Protein AF-A0A817SL83-F1 (afdb_monomer_lite)

Organism: NCBI:txid392032

pLDDT: mean 75.81, std 20.05, range [22.12, 96.94]

Secondary structure (DSSP, 8-state):
-EEEEEEEETTEEEEEEEEE-PPPTT--EEEEEE-S-EEEEEEE-TTS-EEEEEEEEEEESSEEEEEE--GGGBPEEHHHHS-HHHHTS-HHHHHTTHHHHHHH-TT--EEE-SSEEEEE-TTS-EEEEE--TT-----GGG---STTEEEE-SSSS--S----------------PPPPEEEE-

Structure (mmCIF, N/CA/C/O backbone):
data_AF-A0A817SL83-F1
#
_entry.id   AF-A0A817SL83-F1
#
loop_
_atom_site.group_PDB
_atom_site.id
_atom_site.type_symbol
_atom_site.label_atom_id
_atom_site.label_alt_id
_atom_site.label_comp_id
_atom_site.label_asym_id
_atom_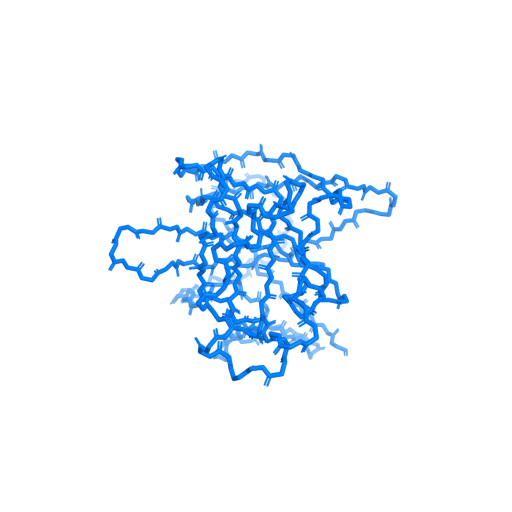site.label_entity_id
_atom_site.label_seq_id
_atom_site.pdbx_PDB_ins_code
_atom_site.Cartn_x
_atom_site.Cartn_y
_atom_site.Cartn_z
_atom_site.occupancy
_atom_site.B_iso_or_equiv
_atom_site.auth_seq_id
_atom_site.auth_comp_id
_atom_site.auth_asym_id
_atom_site.auth_atom_id
_atom_site.pdbx_PDB_model_num
ATOM 1 N N . MET A 1 1 ? -12.615 -8.069 6.847 1.00 84.75 1 MET A N 1
ATOM 2 C CA . MET A 1 1 ? -11.585 -7.423 6.005 1.00 84.75 1 MET A CA 1
ATOM 3 C C . MET A 1 1 ? -10.477 -6.929 6.914 1.00 84.75 1 MET A C 1
ATOM 5 O O . MET A 1 1 ? -10.749 -6.731 8.096 1.00 84.75 1 MET A O 1
ATOM 9 N N . PHE A 1 2 ? -9.287 -6.687 6.385 1.00 87.75 2 PHE A N 1
ATOM 10 C CA . PHE A 1 2 ? -8.188 -6.119 7.159 1.00 87.75 2 PHE A CA 1
ATOM 11 C C . PHE A 1 2 ? -7.950 -4.663 6.767 1.00 87.75 2 PHE A C 1
ATOM 13 O O . PHE A 1 2 ? -8.133 -4.281 5.614 1.00 87.75 2 PHE A O 1
ATOM 20 N N . ILE A 1 3 ? -7.568 -3.849 7.742 1.00 88.56 3 ILE A N 1
ATOM 21 C CA . ILE A 1 3 ? -7.196 -2.449 7.573 1.00 88.56 3 ILE A CA 1
ATOM 22 C C . ILE A 1 3 ? -5.778 -2.303 8.103 1.00 88.56 3 ILE A C 1
ATOM 24 O O . ILE A 1 3 ? -5.535 -2.516 9.290 1.00 88.56 3 ILE A O 1
ATOM 28 N N . HIS A 1 4 ? -4.847 -1.957 7.226 1.00 90.44 4 HIS A N 1
ATOM 29 C CA . HIS A 1 4 ? -3.438 -1.793 7.548 1.00 90.44 4 HIS A CA 1
ATOM 30 C C . HIS A 1 4 ? -3.108 -0.307 7.665 1.00 90.44 4 HIS A C 1
ATOM 32 O O . HIS A 1 4 ? -3.204 0.431 6.687 1.00 90.44 4 HIS A O 1
ATOM 38 N N . PHE A 1 5 ? -2.684 0.111 8.848 1.00 89.00 5 PHE A N 1
ATOM 39 C CA . PHE A 1 5 ? -2.113 1.420 9.124 1.00 89.00 5 PHE A CA 1
ATOM 40 C C . PHE A 1 5 ? -0.601 1.330 8.962 1.00 89.00 5 PHE A C 1
ATOM 42 O O . PHE A 1 5 ? 0.031 0.466 9.574 1.00 89.00 5 PHE A O 1
ATOM 49 N N . ILE A 1 6 ? -0.029 2.194 8.126 1.00 89.50 6 ILE A N 1
ATOM 50 C CA . ILE A 1 6 ? 1.413 2.262 7.892 1.00 89.50 6 ILE A CA 1
ATOM 51 C C . ILE A 1 6 ? 1.940 3.590 8.421 1.00 89.50 6 ILE A C 1
ATOM 53 O O . ILE A 1 6 ? 1.461 4.666 8.043 1.00 89.50 6 ILE A O 1
ATOM 57 N N . THR A 1 7 ? 2.965 3.495 9.258 1.00 87.12 7 THR A N 1
ATOM 58 C CA . THR A 1 7 ? 3.679 4.640 9.816 1.00 87.12 7 THR A CA 1
ATOM 59 C C . THR A 1 7 ? 5.084 4.649 9.242 1.00 87.12 7 THR A C 1
ATOM 61 O O . THR A 1 7 ? 5.838 3.684 9.395 1.00 87.12 7 THR A O 1
ATOM 64 N N . VAL A 1 8 ? 5.408 5.720 8.522 1.00 82.50 8 VAL A N 1
ATOM 65 C CA . VAL A 1 8 ? 6.720 5.930 7.917 1.00 82.50 8 VAL A CA 1
ATOM 66 C C . VAL A 1 8 ? 7.567 6.732 8.901 1.00 82.50 8 VAL A C 1
ATOM 68 O O . VAL A 1 8 ? 7.082 7.692 9.490 1.00 82.50 8 VAL A O 1
ATOM 71 N N . PHE A 1 9 ? 8.817 6.319 9.091 1.00 74.25 9 PHE A N 1
ATOM 72 C CA . PHE A 1 9 ? 9.789 6.992 9.951 1.00 74.25 9 PHE A CA 1
ATOM 73 C C . PHE A 1 9 ? 11.015 7.364 9.117 1.00 74.25 9 PHE A C 1
ATOM 75 O O . PHE A 1 9 ? 11.352 6.658 8.163 1.00 74.25 9 PHE A O 1
ATOM 82 N N . GLU A 1 10 ? 11.711 8.439 9.479 1.00 70.94 10 GLU A N 1
ATOM 83 C CA . GLU A 1 10 ? 12.987 8.775 8.847 1.00 70.94 10 GLU A CA 1
ATOM 84 C C . GLU A 1 10 ? 14.037 7.700 9.163 1.00 70.94 10 GLU A C 1
ATOM 86 O O . GLU A 1 10 ? 14.280 7.375 10.322 1.00 70.94 10 GLU A O 1
ATOM 91 N N . ASN A 1 11 ? 14.677 7.147 8.127 1.00 62.28 11 ASN A N 1
ATOM 92 C CA . ASN A 1 11 ? 15.801 6.200 8.223 1.00 62.28 11 ASN A CA 1
ATOM 93 C C . ASN A 1 11 ? 15.533 4.874 8.969 1.00 62.28 11 ASN A C 1
ATOM 95 O O . ASN A 1 11 ? 16.475 4.134 9.253 1.00 62.28 11 ASN A O 1
ATOM 99 N N . VAL A 1 12 ? 14.272 4.529 9.243 1.00 72.75 12 VAL A N 1
ATOM 100 C CA . VAL A 1 12 ? 13.873 3.260 9.875 1.00 72.75 12 VAL A CA 1
ATOM 101 C C . VAL A 1 12 ? 12.843 2.547 8.998 1.00 72.75 12 VAL A C 1
ATOM 103 O O . VAL A 1 12 ? 12.124 3.166 8.213 1.00 72.75 12 VAL A O 1
ATOM 106 N N . GLN A 1 13 ? 12.770 1.218 9.103 1.00 77.06 13 GLN A N 1
ATOM 107 C CA . GLN A 1 13 ? 11.713 0.449 8.454 1.00 77.06 13 GLN A CA 1
ATOM 108 C C . GLN A 1 13 ? 10.335 0.921 8.948 1.00 77.06 13 GLN A C 1
ATOM 110 O O . GLN A 1 13 ? 10.127 1.123 10.143 1.00 77.06 13 GLN A O 1
ATOM 115 N N . HIS A 1 14 ? 9.391 1.088 8.020 1.00 82.88 14 HIS A N 1
ATOM 116 C CA . HIS A 1 14 ? 8.015 1.449 8.355 1.00 82.88 14 HIS A CA 1
ATOM 117 C C . HIS A 1 14 ? 7.398 0.437 9.331 1.00 82.88 14 HIS A C 1
ATOM 119 O O . HIS A 1 14 ? 7.678 -0.764 9.270 1.00 82.88 14 HIS A O 1
ATOM 125 N N . GLN A 1 15 ? 6.511 0.920 10.196 1.00 83.81 15 GLN A N 1
ATOM 126 C CA . GLN A 1 15 ? 5.694 0.059 11.047 1.00 83.81 15 GLN A CA 1
ATOM 127 C C . GLN A 1 15 ? 4.334 -0.167 10.399 1.00 83.81 15 GLN A C 1
ATOM 129 O O . GLN A 1 15 ? 3.788 0.717 9.735 1.00 83.81 15 GLN A O 1
ATOM 134 N N . ARG A 1 16 ? 3.790 -1.368 10.597 1.00 85.56 16 ARG A N 1
ATOM 135 C CA . ARG A 1 16 ? 2.463 -1.755 10.123 1.00 85.56 16 ARG A CA 1
ATOM 136 C C . ARG A 1 16 ? 1.641 -2.275 11.288 1.00 85.56 16 ARG A C 1
ATOM 138 O O . ARG A 1 16 ? 2.039 -3.245 11.926 1.00 85.56 16 ARG A O 1
ATOM 145 N N . ILE A 1 17 ? 0.466 -1.690 11.479 1.00 84.62 17 ILE A N 1
ATOM 146 C CA . ILE A 1 17 ? -0.557 -2.167 12.411 1.00 84.62 17 ILE A CA 1
ATOM 147 C C . ILE A 1 17 ? -1.773 -2.593 11.594 1.00 84.62 17 ILE A C 1
ATOM 149 O O . ILE A 1 17 ? -2.240 -1.849 10.740 1.00 84.62 17 ILE A O 1
ATOM 153 N N . THR A 1 18 ? -2.294 -3.790 11.833 1.00 83.38 18 THR A N 1
ATOM 154 C CA . THR A 1 18 ? -3.414 -4.360 11.076 1.00 83.38 18 THR A CA 1
ATOM 155 C C . THR A 1 18 ? -4.621 -4.578 11.968 1.00 83.38 18 THR A C 1
ATOM 157 O O . THR A 1 18 ? -4.592 -5.389 12.877 1.00 83.38 18 THR A O 1
ATOM 160 N N . THR A 1 19 ? -5.733 -3.922 11.692 1.00 79.38 19 THR A N 1
ATOM 161 C CA . THR A 1 19 ? -6.979 -4.170 12.425 1.00 79.38 19 THR A CA 1
ATOM 162 C C . THR A 1 19 ? -7.950 -4.946 11.560 1.00 79.38 19 THR A C 1
ATOM 164 O O . THR A 1 19 ? -7.970 -4.807 10.336 1.00 79.38 19 THR A O 1
ATOM 167 N N . LEU A 1 20 ? -8.769 -5.777 12.191 1.00 79.06 20 LEU A N 1
ATOM 168 C CA . LEU A 1 20 ? -9.888 -6.388 11.502 1.00 79.06 20 LEU A CA 1
ATOM 169 C C . LEU A 1 20 ? -11.091 -5.450 11.567 1.00 79.06 20 LEU A C 1
ATOM 171 O O . LEU A 1 20 ? -11.476 -4.981 12.637 1.00 79.06 20 LEU A O 1
ATOM 175 N N . LYS A 1 21 ? -11.735 -5.241 10.421 1.00 80.44 21 LYS A N 1
ATOM 176 C CA . LYS A 1 21 ? -12.993 -4.506 10.336 1.00 80.44 21 LYS A CA 1
ATOM 177 C C . LYS A 1 21 ? -14.061 -5.352 9.651 1.00 80.44 21 LYS A C 1
ATOM 179 O O . LYS A 1 21 ? -13.805 -6.054 8.663 1.00 80.44 21 LYS A O 1
ATOM 184 N N . LYS A 1 22 ? -15.275 -5.289 10.194 1.00 77.44 22 LYS A N 1
ATOM 185 C CA . LYS A 1 22 ? -16.495 -5.744 9.524 1.00 77.44 22 LYS A CA 1
ATOM 186 C C . LYS A 1 22 ? -17.143 -4.527 8.868 1.00 77.44 22 LYS A C 1
ATOM 188 O O . LYS A 1 22 ? -17.268 -3.491 9.515 1.00 77.44 22 LYS A O 1
ATOM 193 N N . MET A 1 23 ? -17.510 -4.659 7.600 1.00 74.06 23 MET A N 1
ATOM 194 C CA . MET A 1 23 ? -18.415 -3.724 6.932 1.00 74.06 23 MET A CA 1
ATOM 195 C C . MET A 1 23 ? -19.832 -4.216 7.158 1.00 74.06 23 MET A C 1
ATOM 197 O O . MET A 1 23 ? -20.061 -5.431 7.204 1.00 74.06 23 MET A O 1
ATOM 201 N N . LYS A 1 24 ? -20.770 -3.285 7.296 1.00 74.62 24 LYS A N 1
ATOM 202 C CA . LYS A 1 24 ? -22.179 -3.642 7.202 1.00 74.62 24 LYS A CA 1
ATOM 203 C C . LYS A 1 24 ? -22.497 -4.020 5.757 1.00 74.62 24 LYS A C 1
ATOM 205 O O . LYS A 1 24 ? -21.797 -3.637 4.822 1.00 74.62 24 LYS A O 1
ATOM 210 N N . TYR A 1 25 ? -23.540 -4.820 5.606 1.00 64.38 25 TYR A N 1
ATOM 211 C CA . TYR A 1 25 ? -24.075 -5.166 4.298 1.00 64.38 25 TYR A CA 1
ATOM 212 C C . TYR A 1 25 ? -24.556 -3.879 3.594 1.00 64.38 25 TYR A C 1
ATOM 214 O O . TYR A 1 25 ? -25.148 -3.028 4.253 1.00 64.38 25 TYR A O 1
ATOM 222 N N . ASP A 1 26 ? -24.252 -3.727 2.302 1.00 67.12 26 ASP A N 1
ATOM 223 C CA . ASP A 1 26 ? -24.556 -2.558 1.450 1.00 67.12 26 ASP A CA 1
ATOM 224 C C . ASP A 1 26 ? -23.865 -1.211 1.784 1.00 67.12 26 ASP A C 1
ATOM 226 O O . ASP A 1 26 ? -24.179 -0.195 1.165 1.00 67.12 26 ASP A O 1
ATOM 230 N N . GLU A 1 27 ? -22.869 -1.174 2.680 1.00 76.31 27 GLU A N 1
ATOM 231 C CA . GLU A 1 27 ? -22.044 0.027 2.913 1.00 76.31 27 GLU A CA 1
ATOM 232 C C . GLU A 1 27 ? -20.677 -0.078 2.201 1.00 76.31 27 GLU A C 1
ATOM 234 O O . GLU A 1 27 ? -19.901 -1.003 2.445 1.00 76.31 27 GLU A O 1
ATOM 239 N N . SER A 1 28 ? -20.347 0.895 1.339 1.00 75.75 28 SER A N 1
ATOM 240 C CA . SER A 1 28 ? -19.005 1.056 0.740 1.00 75.75 28 SER A CA 1
ATOM 241 C C . SER A 1 28 ? -18.047 1.862 1.626 1.00 75.75 28 SER A C 1
ATOM 243 O O . SER A 1 28 ? -16.823 1.801 1.452 1.00 75.75 28 SER A O 1
ATOM 245 N N . THR A 1 29 ? -18.608 2.592 2.590 1.00 84.25 29 THR A N 1
ATOM 246 C CA . THR A 1 29 ? -17.903 3.487 3.507 1.00 84.25 29 THR A CA 1
ATOM 247 C C . THR A 1 29 ? -17.517 2.765 4.793 1.00 84.25 29 THR A C 1
ATOM 249 O O . THR A 1 29 ? -18.261 1.936 5.313 1.00 84.25 29 THR A O 1
ATOM 252 N N . ILE A 1 30 ? -16.349 3.096 5.335 1.00 84.75 30 ILE A N 1
ATOM 253 C CA . ILE A 1 30 ? -15.860 2.617 6.621 1.00 84.75 30 ILE A CA 1
ATOM 254 C C . ILE A 1 30 ? -15.500 3.790 7.505 1.00 84.75 30 ILE A C 1
ATOM 256 O O . ILE A 1 30 ? -14.772 4.700 7.113 1.00 84.75 30 ILE A O 1
ATOM 260 N N . GLU A 1 31 ? -15.950 3.669 8.741 1.00 85.12 31 GLU A N 1
ATOM 261 C CA . GLU A 1 31 ? -15.580 4.526 9.848 1.00 85.12 31 GLU A CA 1
ATOM 262 C C . GLU A 1 31 ? -14.484 3.850 10.678 1.00 85.12 31 GLU A C 1
ATOM 264 O O . GLU A 1 31 ? -14.655 2.737 11.206 1.00 85.12 31 GLU A O 1
ATOM 269 N N . LEU A 1 32 ? -13.339 4.518 10.773 1.00 83.56 32 LEU A N 1
ATOM 270 C CA . LEU A 1 32 ? -12.161 4.063 11.497 1.00 83.56 32 LEU A CA 1
ATOM 271 C C . LEU A 1 32 ? -11.854 5.051 12.616 1.00 83.56 32 LEU A C 1
ATOM 273 O O . LEU A 1 32 ? -11.654 6.234 12.365 1.00 83.56 32 LEU A O 1
ATOM 277 N N . PHE A 1 33 ? -11.773 4.548 13.843 1.00 80.56 33 PHE A N 1
ATOM 278 C CA . PHE A 1 33 ? -11.219 5.297 14.962 1.00 80.56 33 PHE A CA 1
ATOM 279 C C . PHE A 1 33 ? -9.786 4.826 15.188 1.00 80.56 33 PHE A C 1
ATOM 281 O O . PHE A 1 33 ? -9.557 3.631 15.394 1.00 80.56 33 PHE A O 1
ATOM 288 N N . VAL A 1 34 ? -8.831 5.749 15.104 1.00 80.25 34 VAL A N 1
ATOM 289 C CA . VAL A 1 34 ? -7.402 5.442 15.208 1.00 80.25 34 VAL A CA 1
ATOM 290 C C . VAL A 1 34 ? -6.803 6.255 16.342 1.00 80.25 34 VAL A C 1
ATOM 292 O O . VAL A 1 34 ? -7.008 7.461 16.406 1.00 80.25 34 VAL A O 1
ATOM 295 N N . THR A 1 35 ? -6.065 5.590 17.230 1.00 77.19 35 THR A N 1
ATOM 296 C CA . THR A 1 35 ? -5.450 6.193 18.428 1.00 77.19 35 THR A CA 1
ATOM 297 C C . THR A 1 35 ? -3.924 6.294 18.346 1.00 77.19 35 THR A C 1
ATOM 299 O O . THR A 1 35 ? -3.267 6.567 19.346 1.00 77.19 35 THR A O 1
ATOM 302 N N . HIS A 1 36 ? -3.339 5.971 17.193 1.00 77.50 36 HIS A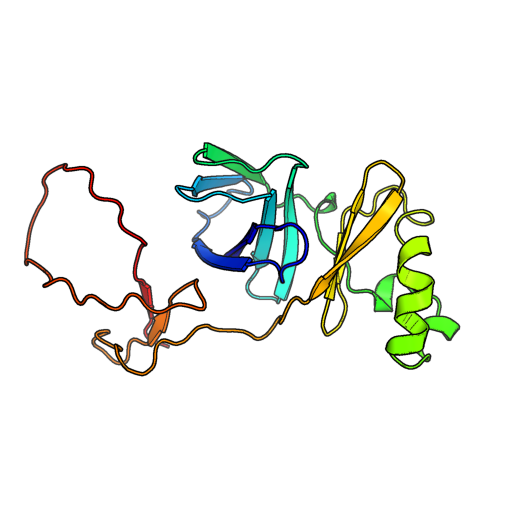 N 1
ATOM 303 C CA . HIS A 1 36 ? -1.892 5.943 16.985 1.00 77.50 36 HIS A CA 1
ATOM 304 C C . HIS A 1 36 ? -1.546 6.669 15.693 1.00 77.50 36 HIS A C 1
ATOM 306 O O . HIS A 1 36 ? -2.336 6.649 14.751 1.00 77.50 36 HIS A O 1
ATOM 312 N N . SER A 1 37 ? -0.329 7.212 15.630 1.00 85.31 37 SER A N 1
ATOM 313 C CA . SER A 1 37 ? 0.124 7.951 14.460 1.00 85.31 37 SER A CA 1
ATOM 314 C C . SER A 1 37 ? 0.298 7.072 13.219 1.00 85.31 37 SER A C 1
ATOM 316 O O . SER A 1 37 ? 0.977 6.044 13.281 1.00 85.31 37 SER A O 1
ATOM 318 N N . PHE A 1 38 ? -0.273 7.480 12.083 1.00 89.38 38 PHE A N 1
ATOM 319 C CA . PHE A 1 38 ? -0.131 6.802 10.787 1.00 89.38 38 PHE A CA 1
ATOM 320 C C . PHE A 1 38 ? -0.066 7.803 9.624 1.00 89.38 38 PHE A C 1
ATOM 322 O O . PHE A 1 38 ? -0.481 8.951 9.748 1.00 89.38 38 PHE A O 1
ATOM 329 N N . HIS A 1 39 ? 0.443 7.352 8.476 1.00 90.19 39 HIS A N 1
ATOM 330 C CA . HIS A 1 39 ? 0.530 8.153 7.244 1.00 90.19 39 HIS A CA 1
ATOM 331 C C . HIS A 1 39 ? -0.367 7.593 6.136 1.00 90.19 39 HIS A C 1
ATOM 333 O O . HIS A 1 39 ? -0.949 8.327 5.336 1.00 90.19 39 HIS A O 1
ATOM 339 N N . ILE A 1 40 ? -0.470 6.264 6.077 1.00 91.81 40 ILE A N 1
ATOM 340 C CA . ILE A 1 40 ? -1.142 5.541 5.000 1.00 91.81 40 ILE A CA 1
ATOM 341 C C . ILE A 1 40 ? -2.100 4.517 5.608 1.00 91.81 40 ILE A C 1
ATOM 343 O O . ILE A 1 40 ? -1.770 3.857 6.595 1.00 91.81 40 ILE A O 1
ATOM 347 N N . VAL A 1 41 ? -3.261 4.349 4.975 1.00 92.62 41 VAL A N 1
ATOM 348 C CA . VAL A 1 41 ? -4.232 3.297 5.294 1.00 92.62 41 VAL A CA 1
ATOM 349 C C . VAL A 1 41 ? -4.513 2.466 4.049 1.00 92.62 41 VAL A C 1
ATOM 351 O O . VAL A 1 41 ? -4.910 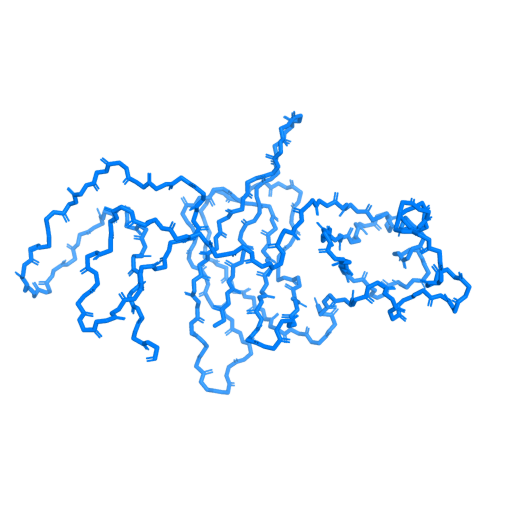3.001 3.012 1.00 92.62 41 VAL A O 1
ATOM 354 N N . ILE A 1 42 ? -4.339 1.149 4.163 1.00 94.12 42 ILE A N 1
ATOM 355 C CA . ILE A 1 42 ? -4.629 0.176 3.105 1.00 94.12 42 ILE A CA 1
ATOM 356 C C . ILE A 1 42 ? -5.741 -0.758 3.568 1.00 94.12 42 ILE A C 1
ATOM 358 O O . ILE A 1 42 ? -5.625 -1.400 4.609 1.00 94.12 42 ILE A O 1
ATOM 362 N N . GLY A 1 43 ? -6.796 -0.875 2.771 1.00 92.56 43 GLY A N 1
ATOM 363 C CA . GLY A 1 43 ? -7.829 -1.887 2.949 1.00 92.56 43 GLY A CA 1
ATOM 364 C C . GLY A 1 43 ? -7.483 -3.170 2.201 1.00 92.56 43 GLY A C 1
ATOM 365 O O . GLY A 1 43 ? -7.185 -3.125 1.010 1.00 92.56 43 GLY A O 1
ATOM 366 N N . GLU A 1 44 ? -7.557 -4.314 2.875 1.00 91.94 44 GLU A N 1
ATOM 367 C CA . GLU A 1 44 ? -7.434 -5.648 2.285 1.00 91.94 44 GLU A CA 1
ATOM 368 C C . GLU A 1 44 ? -8.765 -6.405 2.421 1.00 91.94 44 GLU A C 1
ATOM 370 O O . GLU A 1 44 ? -9.261 -6.682 3.521 1.00 91.94 44 GLU A O 1
ATOM 375 N N . LEU A 1 45 ? -9.346 -6.770 1.279 1.00 88.06 45 LEU A N 1
ATOM 376 C CA . LEU A 1 45 ? -10.516 -7.645 1.211 1.00 88.06 45 LEU A CA 1
ATOM 377 C C . LEU A 1 45 ? -10.106 -9.124 1.282 1.00 88.06 45 LEU A C 1
ATOM 379 O O . LEU A 1 45 ? -8.977 -9.487 0.964 1.00 88.06 45 LEU A O 1
ATOM 383 N N . LEU A 1 46 ? -11.054 -10.004 1.629 1.00 83.25 46 LEU A N 1
ATOM 384 C CA . LEU A 1 46 ? -10.803 -11.448 1.799 1.00 83.25 46 LEU A CA 1
ATOM 385 C C . LEU A 1 46 ? -10.243 -12.133 0.540 1.00 83.25 46 LEU A C 1
ATOM 387 O O . LEU A 1 46 ? -9.510 -13.109 0.640 1.00 83.25 46 LEU A O 1
ATOM 391 N N . ASN A 1 47 ? -10.536 -11.596 -0.646 1.00 85.19 47 ASN A N 1
ATOM 392 C CA . ASN A 1 47 ? -9.997 -12.072 -1.922 1.00 85.19 47 ASN A CA 1
ATOM 393 C C . ASN A 1 47 ? -8.597 -11.508 -2.251 1.00 85.19 47 ASN A C 1
ATOM 395 O O . ASN A 1 47 ? -8.209 -11.510 -3.418 1.00 85.19 47 ASN A O 1
ATOM 399 N N . LYS A 1 48 ? -7.874 -10.966 -1.259 1.00 86.62 48 LYS A N 1
ATOM 400 C CA . LYS A 1 48 ? -6.558 -10.318 -1.411 1.00 86.62 48 LYS A CA 1
ATOM 401 C C . LYS A 1 48 ? -6.553 -9.131 -2.382 1.00 86.62 48 LYS A C 1
ATOM 403 O O . LYS A 1 48 ? -5.537 -8.809 -2.991 1.00 86.62 48 LYS A O 1
ATOM 408 N N . SER A 1 49 ? -7.691 -8.450 -2.515 1.00 91.69 49 SER A N 1
ATOM 409 C CA . SER A 1 49 ? -7.751 -7.155 -3.197 1.00 91.69 49 SER A CA 1
ATOM 410 C C . SER A 1 49 ? -7.358 -6.036 -2.240 1.00 91.69 49 SER A C 1
ATOM 412 O O . SER A 1 49 ? -7.932 -5.925 -1.156 1.00 91.69 49 SER A O 1
ATOM 414 N N . TYR A 1 50 ? -6.431 -5.188 -2.680 1.00 95.69 50 TYR A N 1
ATOM 415 C CA . TYR A 1 50 ? -5.909 -4.057 -1.917 1.00 95.69 50 TYR A CA 1
ATOM 416 C C . TYR A 1 50 ? -6.500 -2.736 -2.404 1.00 95.69 50 TYR A C 1
ATOM 418 O O . TYR A 1 50 ? -6.670 -2.546 -3.608 1.00 95.69 50 TYR A O 1
ATOM 426 N N . TYR A 1 51 ? -6.770 -1.819 -1.479 1.00 95.69 51 TYR A N 1
ATOM 427 C CA . TYR A 1 51 ? -7.286 -0.478 -1.749 1.00 95.69 51 TYR A CA 1
ATOM 428 C C . TYR A 1 51 ? -6.501 0.551 -0.944 1.00 95.69 51 TYR A C 1
ATOM 430 O O . TYR A 1 51 ? -6.307 0.374 0.258 1.00 95.69 51 TYR A O 1
ATOM 438 N N . LEU A 1 52 ? -6.072 1.635 -1.588 1.00 95.62 52 LEU A N 1
ATOM 439 C CA . LEU A 1 52 ? -5.491 2.781 -0.893 1.00 95.62 52 LEU A CA 1
ATOM 440 C C . LEU A 1 52 ? -6.617 3.670 -0.364 1.00 95.62 52 LEU A C 1
ATOM 442 O O . LEU A 1 52 ? -7.286 4.351 -1.135 1.00 95.62 52 LEU A O 1
ATOM 446 N N . LEU A 1 53 ? -6.825 3.654 0.948 1.00 93.44 53 LEU A N 1
ATOM 447 C CA . LEU A 1 53 ? -7.926 4.366 1.599 1.00 93.44 53 LEU A CA 1
ATOM 448 C C . LEU A 1 53 ? -7.521 5.774 2.043 1.00 93.44 53 LEU A C 1
ATOM 450 O O . LEU A 1 53 ? -8.316 6.707 1.951 1.00 93.44 53 LEU A O 1
ATOM 454 N N . VAL A 1 54 ? -6.285 5.924 2.526 1.00 91.88 54 VAL A N 1
ATOM 455 C CA . VAL A 1 54 ? -5.707 7.200 2.969 1.00 91.88 54 VAL A CA 1
ATOM 456 C C . VAL A 1 54 ? -4.218 7.220 2.631 1.00 91.88 54 VAL A C 1
ATOM 458 O O . VAL A 1 54 ? -3.534 6.210 2.787 1.00 91.88 54 VAL A O 1
ATOM 461 N N . SER A 1 55 ? -3.715 8.375 2.199 1.00 90.38 55 SER A N 1
ATOM 462 C CA . SER A 1 55 ? -2.286 8.665 2.055 1.00 90.38 55 SER A CA 1
ATOM 463 C C . SER A 1 55 ? -2.070 10.145 2.346 1.00 90.38 55 SER A C 1
ATOM 465 O O . SER A 1 55 ? -2.599 10.984 1.617 1.00 90.38 55 SER A O 1
ATOM 467 N N . ARG A 1 56 ? -1.322 10.474 3.400 1.00 85.12 56 ARG A N 1
ATOM 468 C CA . ARG A 1 56 ? -0.950 11.852 3.749 1.00 85.12 56 ARG A CA 1
ATOM 469 C C . ARG A 1 56 ? 0.556 11.945 4.004 1.00 85.12 56 ARG A C 1
ATOM 471 O O . ARG A 1 56 ? 1.176 10.969 4.415 1.00 85.12 56 ARG A O 1
ATOM 478 N N . GLU A 1 57 ? 1.126 13.118 3.737 1.00 79.19 57 GLU A N 1
ATOM 479 C CA . GLU A 1 57 ? 2.544 13.402 4.007 1.00 79.19 57 GLU A CA 1
ATOM 480 C C . GLU A 1 57 ? 2.811 13.562 5.505 1.00 79.19 57 GLU A C 1
ATOM 482 O O . GLU A 1 57 ? 3.787 13.028 6.018 1.00 79.19 57 GLU A O 1
ATOM 487 N N . ALA A 1 58 ? 1.921 14.262 6.212 1.00 81.25 58 ALA A N 1
ATOM 488 C CA . ALA A 1 58 ? 1.992 14.413 7.657 1.00 81.25 58 ALA A CA 1
ATOM 489 C C . ALA A 1 58 ? 1.301 13.244 8.367 1.00 81.25 58 ALA A C 1
ATOM 491 O O . ALA A 1 58 ? 0.222 12.795 7.964 1.00 81.25 58 ALA A O 1
ATOM 492 N N . SER A 1 59 ? 1.920 12.792 9.454 1.00 75.50 59 SER A N 1
ATOM 493 C CA . SER A 1 59 ? 1.382 11.745 10.311 1.00 75.50 59 SER A CA 1
ATOM 494 C C . SER A 1 59 ? 0.146 12.234 11.077 1.00 75.50 59 SER A C 1
ATOM 496 O O . SER A 1 59 ? 0.136 13.365 11.563 1.00 75.50 59 SER A O 1
ATOM 498 N N . ILE A 1 60 ? -0.873 11.388 11.213 1.00 73.44 60 ILE A N 1
ATOM 499 C CA . ILE A 1 60 ? -2.131 11.699 11.903 1.00 73.44 60 ILE A CA 1
ATOM 500 C C . ILE A 1 60 ? -2.135 11.015 13.267 1.00 73.44 60 ILE A C 1
ATOM 502 O O . ILE A 1 60 ? -2.225 9.795 13.303 1.00 73.44 60 ILE A O 1
ATOM 506 N N . GLU A 1 61 ? -2.077 11.765 14.371 1.00 71.44 61 GLU A N 1
ATOM 507 C CA . GLU A 1 61 ? -1.958 11.202 15.729 1.00 71.44 61 GLU A CA 1
ATOM 508 C C . GLU A 1 61 ? -3.170 10.371 16.170 1.00 71.44 61 GLU A C 1
ATOM 510 O O . GLU A 1 61 ? -3.031 9.216 16.575 1.00 71.44 61 GLU A O 1
ATOM 515 N N . SER A 1 62 ? -4.361 10.969 16.144 1.00 73.06 62 SER A N 1
ATOM 516 C CA . SER A 1 62 ? -5.626 10.315 16.476 1.00 73.06 62 SER A CA 1
ATOM 517 C C . SER A 1 62 ? -6.760 11.019 15.745 1.00 73.06 62 SER A C 1
ATOM 519 O O . SER A 1 62 ? -7.007 12.202 15.962 1.00 73.06 62 SER A O 1
ATOM 521 N N . GLU A 1 63 ? -7.434 10.305 14.850 1.00 77.62 63 GLU A N 1
ATOM 522 C CA . GLU A 1 63 ? -8.479 10.875 13.999 1.00 77.62 63 GLU A CA 1
ATOM 523 C C . GLU A 1 63 ? -9.587 9.843 13.799 1.00 77.62 63 GLU A C 1
ATOM 525 O O . GLU A 1 63 ? -9.353 8.630 13.726 1.00 77.62 63 GLU A O 1
ATOM 530 N N . TYR A 1 64 ? -10.812 10.351 13.718 1.00 81.06 64 TYR A N 1
ATOM 531 C CA . TYR A 1 64 ? -11.928 9.594 13.191 1.00 81.06 64 TYR A CA 1
ATOM 532 C C . TYR A 1 64 ? -11.956 9.782 11.677 1.00 81.06 64 TYR A C 1
ATOM 534 O O . TYR A 1 64 ? -12.136 10.893 11.182 1.00 81.06 64 TYR A O 1
ATOM 542 N N . ILE A 1 65 ? -11.750 8.696 10.944 1.00 85.31 65 ILE A N 1
ATOM 543 C CA . ILE A 1 65 ? -11.611 8.714 9.492 1.00 85.31 65 ILE A CA 1
ATOM 544 C C . ILE A 1 65 ? -12.833 8.051 8.884 1.00 85.31 65 ILE A C 1
ATOM 546 O O . ILE A 1 65 ? -13.159 6.908 9.210 1.00 85.31 65 ILE A O 1
ATOM 550 N N . GLN A 1 66 ? -13.439 8.739 7.928 1.00 86.00 66 GLN A N 1
ATOM 551 C CA . GLN A 1 66 ? -14.430 8.170 7.032 1.00 86.00 66 GLN A CA 1
ATOM 552 C C . GLN A 1 66 ? -13.784 7.979 5.656 1.00 86.00 66 GLN A C 1
ATOM 554 O O . GLN A 1 66 ? -13.270 8.927 5.065 1.00 86.00 66 GLN A O 1
ATOM 559 N N . THR A 1 67 ? -13.746 6.743 5.164 1.00 87.50 67 THR A N 1
ATOM 560 C CA . THR A 1 67 ? -13.122 6.390 3.875 1.00 87.50 67 THR A CA 1
ATOM 561 C C . THR A 1 67 ? -13.949 5.342 3.140 1.00 87.50 67 THR A C 1
ATOM 563 O O . THR A 1 67 ? -14.797 4.696 3.743 1.00 87.50 67 THR A O 1
ATOM 566 N N . GLU A 1 68 ? -13.719 5.159 1.843 1.00 88.25 68 GLU A N 1
ATOM 567 C CA . GLU A 1 68 ? -14.552 4.322 0.979 1.00 88.25 68 GLU A CA 1
ATOM 568 C C . GLU A 1 68 ? -13.712 3.396 0.087 1.00 88.25 68 GLU A C 1
ATOM 570 O O . GLU A 1 68 ? -12.644 3.765 -0.414 1.00 88.25 68 GLU A O 1
ATOM 575 N N . PHE A 1 69 ? -14.229 2.190 -0.157 1.00 88.69 69 PHE A N 1
ATOM 576 C CA . PHE A 1 69 ? -13.654 1.216 -1.088 1.00 88.69 69 PHE A CA 1
ATOM 577 C C . PHE A 1 69 ? -14.049 1.536 -2.530 1.00 88.69 69 PHE A C 1
ATOM 579 O O . PHE A 1 69 ? -14.821 0.820 -3.169 1.00 88.69 69 PHE A O 1
ATOM 586 N N . LEU A 1 70 ? -13.492 2.622 -3.058 1.00 90.25 70 LEU A N 1
ATOM 587 C CA . LEU A 1 70 ? -13.748 3.028 -4.433 1.00 90.25 70 LEU A CA 1
ATOM 588 C C . LEU A 1 70 ? -12.937 2.186 -5.437 1.00 90.25 70 LEU A C 1
ATOM 590 O O . LEU A 1 70 ? -11.746 1.938 -5.220 1.00 90.25 70 LEU A O 1
ATOM 594 N N . PRO A 1 71 ? -13.516 1.789 -6.588 1.00 90.12 71 PRO A N 1
ATOM 595 C CA . PRO A 1 71 ? -12.805 1.006 -7.602 1.00 90.12 71 PRO A CA 1
ATOM 596 C C . PRO A 1 71 ? -11.517 1.661 -8.124 1.00 90.12 71 PRO A C 1
ATOM 598 O O . PRO A 1 71 ? -10.549 0.968 -8.424 1.00 90.12 71 PRO A O 1
ATOM 601 N N . ASN A 1 72 ? -11.474 2.994 -8.200 1.00 90.94 72 ASN A N 1
ATOM 602 C CA . ASN A 1 72 ? -10.297 3.760 -8.632 1.00 90.94 72 ASN A CA 1
ATOM 603 C C . ASN A 1 72 ? -9.170 3.811 -7.576 1.00 90.94 72 ASN A C 1
ATOM 605 O O . ASN A 1 72 ? -8.046 4.188 -7.903 1.00 90.94 72 ASN A O 1
ATOM 609 N N . HIS A 1 73 ? -9.453 3.435 -6.327 1.00 93.56 73 HIS A N 1
ATOM 610 C CA . HIS A 1 73 ? -8.474 3.321 -5.244 1.00 93.56 73 HIS A CA 1
ATOM 611 C C . HIS A 1 73 ? -7.864 1.920 -5.150 1.00 93.56 73 HIS A C 1
ATOM 613 O O . HIS A 1 73 ? -6.939 1.697 -4.366 1.00 93.56 73 HIS A O 1
ATOM 619 N N . ARG A 1 74 ? -8.362 0.968 -5.948 1.00 95.56 74 ARG A N 1
ATOM 620 C CA . ARG A 1 74 ? -7.843 -0.397 -5.999 1.00 95.56 74 ARG A CA 1
ATOM 621 C C . ARG A 1 74 ? -6.381 -0.392 -6.445 1.00 95.56 74 ARG A C 1
ATOM 623 O O . ARG A 1 74 ? -6.045 0.116 -7.515 1.00 95.56 74 ARG A O 1
ATOM 630 N N . CYS A 1 75 ? -5.522 -1.026 -5.656 1.00 96.75 75 CYS A N 1
ATOM 631 C CA . CYS A 1 75 ? -4.140 -1.263 -6.037 1.00 96.75 75 CYS A CA 1
ATOM 632 C C . CYS A 1 75 ? -4.072 -2.431 -7.020 1.00 96.75 75 CYS A C 1
ATOM 634 O O . CYS A 1 75 ? -4.653 -3.494 -6.791 1.00 96.75 75 CYS A O 1
ATOM 636 N N . ILE A 1 76 ? -3.355 -2.232 -8.122 1.00 96.31 76 ILE A N 1
ATOM 637 C CA . ILE A 1 76 ? -3.266 -3.212 -9.210 1.00 96.31 76 ILE A CA 1
ATOM 638 C C . ILE A 1 76 ? -2.017 -4.077 -9.025 1.00 96.31 76 ILE A C 1
ATOM 640 O O . ILE A 1 76 ? -0.967 -3.577 -8.619 1.00 96.31 76 ILE A O 1
ATOM 644 N N . PHE A 1 77 ? -2.099 -5.371 -9.334 1.00 95.31 77 PHE A N 1
ATOM 645 C CA . PHE A 1 77 ? -0.911 -6.215 -9.310 1.00 95.31 77 PHE A CA 1
ATOM 646 C C . PHE A 1 77 ? 0.032 -5.835 -10.457 1.00 95.31 77 PHE A C 1
ATOM 648 O O . PHE A 1 77 ? -0.375 -5.701 -11.611 1.00 95.31 77 PHE A O 1
ATOM 655 N N . VAL A 1 78 ? 1.325 -5.692 -10.174 1.00 94.69 78 VAL A N 1
ATOM 656 C CA . VAL A 1 78 ? 2.287 -5.082 -11.101 1.00 94.69 78 VAL A CA 1
ATOM 657 C C . VAL A 1 78 ? 2.381 -5.802 -12.446 1.00 94.69 78 VAL A C 1
ATOM 659 O O . VAL A 1 78 ? 2.656 -5.187 -13.476 1.00 94.69 78 VAL A O 1
ATOM 662 N N . ARG A 1 79 ? 2.124 -7.116 -12.474 1.00 91.56 79 ARG A N 1
ATOM 663 C CA . ARG A 1 79 ? 2.155 -7.895 -13.719 1.00 91.56 79 ARG A CA 1
ATOM 664 C C . ARG A 1 79 ? 1.044 -7.485 -14.686 1.00 91.56 79 ARG A C 1
ATOM 666 O O . ARG A 1 79 ? 1.225 -7.652 -15.888 1.00 91.56 79 ARG A O 1
ATOM 673 N N . GLU A 1 80 ? -0.060 -6.935 -14.198 1.00 92.38 80 GLU A N 1
ATOM 674 C CA . GLU A 1 80 ? -1.138 -6.405 -15.039 1.00 92.38 80 GLU A CA 1
ATOM 675 C C . GLU A 1 80 ? -0.751 -5.063 -15.678 1.00 92.38 80 GLU A C 1
ATOM 677 O O . GLU A 1 80 ? -1.184 -4.757 -16.784 1.00 92.38 80 GLU A O 1
ATOM 682 N N . LEU A 1 81 ? 0.136 -4.301 -15.029 1.00 92.81 81 LEU A N 1
ATOM 683 C CA . LEU A 1 81 ? 0.610 -2.994 -15.499 1.00 92.81 81 LEU A CA 1
ATOM 684 C C . LEU A 1 81 ? 1.806 -3.084 -16.457 1.00 92.81 81 LEU A C 1
ATOM 686 O O . LEU A 1 81 ? 2.102 -2.143 -17.195 1.00 92.81 81 LEU A O 1
ATOM 690 N N . LEU A 1 82 ? 2.540 -4.197 -16.425 1.00 90.25 82 LEU A N 1
ATOM 691 C CA . LEU A 1 82 ? 3.760 -4.381 -17.201 1.00 90.25 82 LEU A CA 1
ATOM 692 C C . LEU A 1 82 ? 3.488 -4.995 -18.583 1.00 90.25 82 LEU A C 1
ATOM 694 O O . LEU A 1 82 ? 2.777 -5.993 -18.745 1.00 90.25 82 LEU A O 1
ATOM 698 N N . ASN A 1 83 ? 4.175 -4.468 -19.601 1.00 88.50 83 ASN A N 1
ATOM 699 C CA . ASN A 1 83 ? 4.227 -5.098 -20.922 1.00 88.50 83 ASN A CA 1
ATOM 700 C C . ASN A 1 83 ? 4.740 -6.543 -20.821 1.00 88.50 83 ASN A C 1
ATOM 702 O O . ASN A 1 83 ? 5.503 -6.880 -19.912 1.00 88.50 83 ASN A O 1
ATOM 706 N N . LYS A 1 84 ? 4.363 -7.390 -21.789 1.00 87.31 84 LYS A N 1
ATOM 707 C CA . LYS A 1 84 ? 4.749 -8.815 -21.828 1.00 87.31 84 LYS A CA 1
ATOM 708 C C . LYS A 1 84 ? 6.258 -9.019 -21.617 1.00 87.31 84 LYS A C 1
ATOM 710 O O . LYS A 1 84 ? 6.646 -9.861 -20.817 1.00 87.31 84 LYS A O 1
ATOM 715 N N . THR A 1 85 ? 7.090 -8.183 -22.240 1.00 86.56 85 THR A N 1
ATOM 716 C CA . THR A 1 85 ? 8.555 -8.219 -22.099 1.00 86.56 85 THR A CA 1
ATOM 717 C C . THR A 1 85 ? 9.037 -7.923 -20.679 1.00 86.56 85 THR A C 1
ATOM 719 O O . THR A 1 85 ? 9.946 -8.575 -20.186 1.00 86.56 85 THR A O 1
ATOM 722 N N . PHE A 1 86 ? 8.443 -6.944 -19.990 1.00 85.62 86 PHE A N 1
ATOM 723 C CA . PHE A 1 86 ? 8.865 -6.603 -18.628 1.00 85.62 86 PHE A CA 1
ATOM 724 C C . PHE A 1 86 ? 8.359 -7.617 -17.604 1.00 85.62 86 PHE A C 1
ATOM 726 O O . PHE A 1 86 ? 9.033 -7.866 -16.608 1.00 85.62 86 PHE A O 1
ATOM 733 N N . ARG A 1 87 ? 7.204 -8.245 -17.853 1.00 86.00 87 ARG A N 1
ATOM 734 C CA . ARG A 1 87 ? 6.686 -9.323 -17.001 1.00 86.00 87 ARG A CA 1
ATOM 735 C C . ARG A 1 87 ? 7.636 -10.513 -16.913 1.00 86.00 87 ARG A C 1
ATOM 737 O O . ARG A 1 87 ? 7.751 -11.093 -15.839 1.00 86.00 87 ARG A O 1
ATOM 744 N N . SER A 1 88 ? 8.310 -10.861 -18.012 1.00 88.31 88 SER A N 1
ATOM 745 C CA . SER A 1 88 ? 9.247 -11.990 -18.042 1.00 88.31 88 SER A CA 1
ATOM 746 C C . SER A 1 88 ? 10.591 -11.682 -17.380 1.00 88.31 88 SER A C 1
ATOM 748 O O . SER A 1 88 ? 11.401 -12.587 -17.189 1.00 88.31 88 SER A O 1
ATOM 750 N N . TYR A 1 89 ? 10.859 -10.424 -17.016 1.00 90.19 89 TYR A N 1
ATOM 751 C CA . TYR A 1 89 ? 12.096 -10.080 -16.331 1.00 90.19 89 TYR A CA 1
ATOM 752 C C . TYR A 1 89 ? 12.112 -10.585 -14.881 1.00 90.19 89 TYR A C 1
ATOM 754 O O . TYR A 1 89 ? 11.073 -10.583 -14.206 1.00 90.19 89 TYR A O 1
ATOM 762 N N . PRO A 1 90 ? 13.304 -10.941 -14.358 1.00 90.06 90 PRO A N 1
ATOM 763 C CA . PRO A 1 90 ? 13.492 -11.199 -12.935 1.00 90.06 90 PRO A CA 1
ATOM 764 C C . PRO A 1 90 ? 13.057 -10.002 -12.083 1.00 90.06 90 PRO A C 1
ATOM 766 O O . PRO A 1 90 ? 13.194 -8.851 -12.508 1.00 90.06 90 PRO A O 1
ATOM 769 N N . ARG A 1 91 ? 12.586 -10.259 -10.856 1.00 87.69 91 ARG A N 1
ATOM 770 C CA . ARG A 1 91 ? 11.993 -9.240 -9.966 1.00 87.69 91 ARG A CA 1
ATOM 771 C C . ARG A 1 91 ? 12.858 -7.986 -9.816 1.00 87.69 91 ARG A C 1
ATOM 773 O O . ARG A 1 91 ? 12.374 -6.887 -10.054 1.00 87.69 91 ARG A O 1
ATOM 780 N N . LEU A 1 92 ? 14.150 -8.146 -9.516 1.00 88.12 92 LEU A N 1
ATOM 781 C CA . LEU A 1 92 ? 15.083 -7.020 -9.347 1.00 88.12 92 LEU A CA 1
ATOM 782 C C . LEU A 1 92 ? 15.179 -6.133 -10.593 1.00 88.12 92 LEU A C 1
ATOM 784 O O . LEU A 1 92 ? 15.338 -4.919 -10.495 1.00 88.12 92 LEU A O 1
ATOM 788 N N . ARG A 1 93 ? 15.043 -6.727 -11.782 1.00 90.69 93 ARG A N 1
ATOM 789 C CA . ARG A 1 93 ? 15.018 -5.980 -13.037 1.00 90.69 93 ARG A CA 1
ATOM 790 C C . ARG A 1 93 ? 13.668 -5.298 -13.257 1.00 90.69 93 ARG A C 1
ATOM 792 O O . ARG A 1 93 ? 13.664 -4.200 -13.797 1.00 90.69 93 ARG A O 1
ATOM 799 N N . ARG A 1 94 ? 12.548 -5.891 -12.822 1.00 90.81 94 ARG A N 1
ATOM 800 C CA . ARG A 1 94 ? 11.214 -5.260 -12.884 1.00 90.81 94 ARG A CA 1
ATOM 801 C C . ARG A 1 94 ? 11.127 -4.001 -12.026 1.00 90.81 94 ARG A C 1
ATOM 803 O O . ARG A 1 94 ? 10.620 -2.998 -12.515 1.00 90.81 94 ARG A O 1
ATOM 810 N N . ILE A 1 95 ? 11.687 -4.034 -10.814 1.00 90.31 95 ILE A N 1
ATOM 811 C CA . ILE A 1 95 ? 11.664 -2.909 -9.860 1.00 90.31 95 ILE A CA 1
ATOM 812 C C . ILE A 1 95 ? 12.256 -1.632 -10.476 1.00 90.31 95 ILE A C 1
ATOM 814 O O . ILE A 1 95 ? 11.726 -0.546 -10.266 1.00 90.31 95 ILE A O 1
ATOM 818 N N . LYS A 1 96 ? 13.277 -1.750 -11.338 1.00 90.25 96 LYS A N 1
ATOM 819 C CA . LYS A 1 96 ? 13.855 -0.601 -12.064 1.00 90.25 96 LYS A CA 1
ATOM 820 C C . LYS A 1 96 ? 12.841 0.167 -12.923 1.00 90.25 96 LYS A C 1
ATOM 822 O O . LYS A 1 96 ? 13.087 1.317 -13.268 1.00 90.25 96 LYS A O 1
ATOM 827 N N . TYR A 1 97 ? 11.720 -0.456 -13.284 1.00 89.88 97 TYR A N 1
ATOM 828 C CA . TYR A 1 97 ? 10.671 0.147 -14.106 1.00 89.88 97 TYR A CA 1
ATOM 829 C C . TYR A 1 97 ? 9.472 0.649 -13.294 1.00 89.88 97 TYR A C 1
ATOM 831 O O . TYR A 1 97 ? 8.605 1.307 -13.867 1.00 89.88 97 TYR A O 1
ATOM 839 N N . TYR A 1 98 ? 9.407 0.377 -11.987 1.00 92.00 98 TYR A N 1
ATOM 840 C CA . TYR A 1 98 ? 8.292 0.793 -11.126 1.00 92.00 98 TYR A CA 1
ATOM 841 C C . TYR A 1 98 ? 8.079 2.315 -11.111 1.00 92.00 98 TYR A C 1
ATOM 843 O O . TYR A 1 98 ? 6.928 2.726 -11.290 1.00 92.00 98 TYR A O 1
ATOM 851 N N . PRO A 1 99 ? 9.139 3.158 -11.082 1.00 88.56 9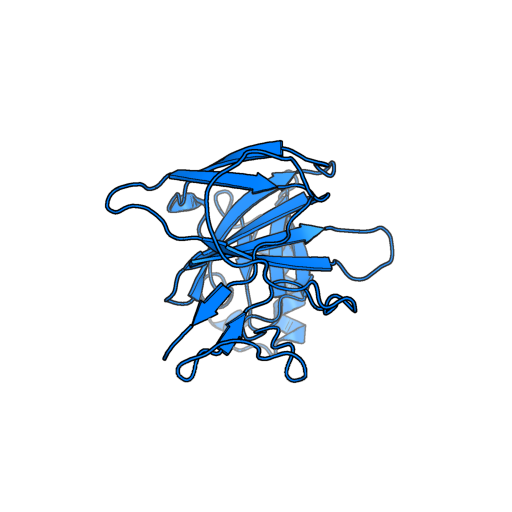9 PRO A N 1
ATOM 852 C CA . PRO A 1 99 ? 8.979 4.612 -11.169 1.00 88.56 99 PRO A CA 1
ATOM 853 C C . PRO A 1 99 ? 8.248 5.100 -12.428 1.00 88.56 99 PRO A C 1
ATOM 855 O O . PRO A 1 99 ? 7.681 6.189 -12.438 1.00 88.56 99 PRO A O 1
ATOM 858 N N . LEU A 1 100 ? 8.229 4.308 -13.507 1.00 90.75 100 LEU A N 1
ATOM 859 C CA . LEU A 1 100 ? 7.551 4.671 -14.754 1.00 90.75 100 LEU A CA 1
ATOM 860 C C . LEU A 1 100 ? 6.055 4.332 -14.749 1.00 90.75 100 LEU A C 1
ATOM 862 O O . LEU A 1 100 ? 5.317 4.858 -15.583 1.00 90.75 100 LEU A O 1
ATOM 866 N N . LEU A 1 101 ? 5.592 3.452 -13.855 1.00 93.81 101 LEU A N 1
ATOM 867 C CA . LEU A 1 101 ? 4.209 2.966 -13.858 1.00 93.81 101 LEU A CA 1
ATOM 868 C C . LEU A 1 101 ? 3.216 4.070 -13.492 1.00 93.81 101 LEU A C 1
ATOM 870 O O . LEU A 1 101 ? 2.198 4.218 -14.171 1.00 93.81 101 LEU A O 1
ATOM 874 N N . CYS A 1 102 ? 3.547 4.882 -12.487 1.00 94.06 102 CYS A N 1
ATOM 875 C CA . CYS A 1 102 ? 2.738 6.024 -12.060 1.00 94.06 102 CYS A CA 1
ATOM 876 C C . CYS A 1 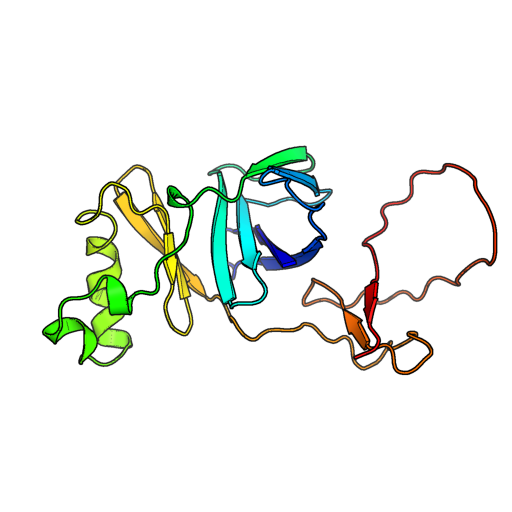102 ? 2.671 7.124 -13.133 1.00 94.06 102 CYS A C 1
ATOM 878 O O . CYS A 1 102 ? 1.608 7.702 -13.364 1.00 94.06 102 CYS A O 1
ATOM 880 N N . ARG A 1 103 ? 3.776 7.365 -13.854 1.00 92.12 103 ARG A N 1
ATOM 881 C CA . ARG A 1 103 ? 3.830 8.341 -14.958 1.00 92.12 103 ARG A CA 1
ATOM 882 C C . ARG A 1 103 ? 3.010 7.914 -16.173 1.00 92.12 103 ARG A C 1
ATOM 884 O O . ARG A 1 103 ? 2.382 8.748 -16.818 1.00 92.12 103 ARG A O 1
ATOM 891 N N . LYS A 1 104 ? 3.015 6.620 -16.503 1.00 92.56 104 LYS A N 1
ATOM 892 C CA . LYS A 1 104 ? 2.257 6.091 -17.648 1.00 92.56 104 LYS A CA 1
ATOM 893 C C . LYS A 1 104 ? 0.762 5.980 -17.371 1.00 92.56 104 LYS A C 1
ATOM 895 O O . LYS A 1 104 ? -0.031 6.163 -18.285 1.00 92.56 104 LYS A O 1
ATOM 900 N N . ASN A 1 105 ? 0.383 5.698 -16.128 1.00 92.44 105 ASN A N 1
ATOM 901 C CA . ASN A 1 105 ? -1.007 5.511 -15.731 1.00 92.44 105 ASN A CA 1
ATOM 902 C C . ASN A 1 105 ? -1.417 6.630 -14.777 1.00 92.44 105 ASN A C 1
ATOM 904 O O . ASN A 1 105 ? -1.285 6.483 -13.567 1.00 92.44 105 ASN A O 1
ATOM 908 N N . GLN A 1 106 ? -1.914 7.750 -15.303 1.00 90.69 106 GLN A N 1
ATOM 909 C CA . GLN A 1 106 ? -2.225 8.949 -14.505 1.00 90.69 106 GLN A CA 1
ATOM 910 C C . GLN A 1 106 ? -3.293 8.715 -13.421 1.00 90.69 106 GLN A C 1
ATOM 912 O O . GLN A 1 106 ? -3.276 9.357 -12.377 1.00 90.69 106 GLN A O 1
ATOM 917 N N . GLN A 1 107 ? -4.188 7.750 -13.635 1.00 92.19 107 GLN A N 1
ATOM 918 C CA . GLN A 1 107 ? -5.232 7.385 -12.673 1.00 92.19 107 GLN A CA 1
ATOM 919 C C . GLN A 1 107 ? -4.761 6.375 -11.614 1.00 92.19 107 GLN A C 1
ATOM 921 O O . GLN A 1 107 ? -5.453 6.174 -10.620 1.00 92.19 107 GLN A O 1
ATOM 926 N N . LEU A 1 108 ? -3.589 5.753 -11.794 1.00 94.69 108 LEU A N 1
ATOM 927 C CA . LEU A 1 108 ? -3.066 4.764 -10.855 1.00 94.69 108 LEU A CA 1
ATOM 928 C C . LEU A 1 108 ? -2.692 5.448 -9.537 1.00 94.69 108 LEU A C 1
ATOM 930 O O . LEU A 1 108 ? -1.853 6.354 -9.520 1.00 94.69 108 LEU A O 1
ATOM 934 N N . LYS A 1 109 ? -3.315 5.009 -8.444 1.00 95.19 109 LYS A N 1
ATOM 935 C CA . LYS A 1 109 ? -3.023 5.488 -7.085 1.00 95.19 109 LYS A CA 1
ATOM 936 C C . LYS A 1 109 ? -1.993 4.615 -6.379 1.00 95.19 109 LYS A C 1
ATOM 938 O O . LYS A 1 109 ? -1.118 5.130 -5.693 1.00 95.19 109 LYS A O 1
ATOM 943 N N . CYS A 1 110 ? -2.067 3.307 -6.585 1.00 96.56 110 CYS A N 1
ATOM 944 C CA . CYS A 1 110 ? -1.167 2.340 -5.979 1.00 96.56 110 CYS A CA 1
ATOM 945 C C . CYS A 1 110 ? -1.079 1.061 -6.814 1.00 96.56 110 CYS A C 1
ATOM 947 O O . CYS A 1 110 ? -1.948 0.759 -7.634 1.00 96.56 110 CYS A O 1
ATOM 949 N N . PHE A 1 111 ? -0.025 0.290 -6.588 1.00 96.94 111 PHE A N 1
ATOM 950 C CA . PHE A 1 111 ? 0.161 -1.042 -7.152 1.00 96.94 111 PHE A CA 1
ATOM 951 C C . PHE A 1 111 ? 1.015 -1.882 -6.208 1.00 96.94 111 PHE A C 1
ATOM 953 O O . PHE A 1 111 ? 1.653 -1.348 -5.304 1.00 96.94 111 PHE A O 1
ATOM 960 N N . TYR A 1 112 ? 1.034 -3.193 -6.408 1.00 95.75 112 TYR A N 1
ATOM 961 C CA . TYR A 1 112 ? 1.813 -4.097 -5.567 1.00 95.75 112 TYR A CA 1
ATOM 962 C C . TYR A 1 112 ? 2.447 -5.219 -6.379 1.00 95.75 112 TYR A C 1
ATOM 964 O O . TYR A 1 112 ? 1.990 -5.546 -7.477 1.00 95.75 112 TYR A O 1
ATOM 972 N N . ASP A 1 113 ? 3.513 -5.801 -5.845 1.00 93.06 113 ASP A N 1
ATOM 973 C CA . ASP A 1 113 ? 4.115 -7.022 -6.368 1.00 93.06 113 ASP A CA 1
ATOM 974 C C . ASP A 1 113 ? 4.089 -8.135 -5.316 1.00 93.06 113 ASP A C 1
ATOM 976 O O . ASP A 1 113 ? 3.198 -8.172 -4.479 1.00 93.06 113 ASP A O 1
ATOM 980 N N . GLU A 1 114 ? 4.989 -9.109 -5.395 1.00 90.38 114 GLU A N 1
ATOM 981 C CA . GLU A 1 114 ? 5.032 -10.196 -4.420 1.00 90.38 114 GLU A CA 1
ATOM 982 C C . GLU A 1 114 ? 5.511 -9.757 -3.016 1.00 90.38 114 GLU A C 1
ATOM 984 O O . GLU A 1 114 ? 5.250 -10.451 -2.035 1.00 90.38 114 GLU A O 1
ATOM 989 N N . ASN A 1 115 ? 6.229 -8.632 -2.914 1.00 89.25 115 ASN A N 1
ATOM 990 C CA . ASN A 1 115 ? 6.953 -8.203 -1.714 1.00 89.25 115 ASN A CA 1
ATOM 991 C C . ASN A 1 115 ? 6.760 -6.726 -1.350 1.00 89.25 115 ASN A C 1
ATOM 993 O O . ASN A 1 115 ? 7.132 -6.340 -0.242 1.00 89.25 115 ASN A O 1
ATOM 997 N N . TYR A 1 116 ? 6.286 -5.894 -2.269 1.00 91.69 116 TYR A N 1
ATOM 998 C CA . TYR A 1 116 ? 6.234 -4.448 -2.128 1.00 91.69 116 TYR A CA 1
ATOM 999 C C . TYR A 1 116 ? 4.838 -3.925 -2.425 1.00 91.69 116 TYR A C 1
ATOM 1001 O O . TYR A 1 116 ? 4.192 -4.326 -3.394 1.00 91.69 116 TYR A O 1
ATOM 1009 N N . MET A 1 117 ? 4.431 -2.946 -1.627 1.00 94.12 117 MET A N 1
ATOM 1010 C CA . MET A 1 117 ? 3.325 -2.052 -1.929 1.00 94.12 117 MET A CA 1
ATOM 1011 C C . MET A 1 117 ? 3.909 -0.717 -2.379 1.00 94.12 117 MET A C 1
ATOM 1013 O O . MET A 1 117 ? 4.851 -0.213 -1.771 1.00 94.12 117 MET A O 1
ATOM 1017 N N . CYS A 1 118 ? 3.360 -0.148 -3.444 1.00 94.75 118 CYS A N 1
ATOM 1018 C CA . CYS A 1 118 ? 3.820 1.101 -4.030 1.00 94.75 118 CYS A CA 1
ATOM 1019 C C . CYS A 1 118 ? 2.670 2.098 -4.151 1.00 94.75 118 CYS A C 1
ATOM 1021 O O . CYS A 1 118 ? 1.584 1.747 -4.616 1.00 94.75 118 CYS A O 1
ATOM 1023 N N . ILE A 1 119 ? 2.932 3.352 -3.791 1.00 94.56 119 ILE A N 1
ATOM 1024 C CA . ILE A 1 119 ? 1.989 4.471 -3.880 1.00 94.56 119 ILE A CA 1
ATOM 1025 C C . ILE A 1 119 ? 2.508 5.465 -4.912 1.00 94.56 119 ILE A C 1
ATOM 1027 O O . ILE A 1 119 ? 3.702 5.757 -4.952 1.00 94.56 119 ILE A O 1
ATOM 1031 N N . CYS A 1 120 ? 1.615 5.968 -5.758 1.00 93.56 120 CYS A N 1
ATOM 1032 C CA . CYS A 1 120 ? 1.923 7.038 -6.692 1.00 93.56 120 CYS A CA 1
ATOM 1033 C C . CYS A 1 120 ? 1.711 8.390 -6.010 1.00 93.56 120 CYS A C 1
ATOM 1035 O O . CYS A 1 120 ? 0.579 8.708 -5.640 1.00 93.56 120 CYS A O 1
ATOM 1037 N N . ASP A 1 121 ? 2.774 9.177 -5.869 1.00 88.25 121 ASP A N 1
ATOM 1038 C CA . ASP A 1 121 ? 2.687 10.526 -5.307 1.00 88.25 121 ASP A CA 1
ATOM 1039 C C . ASP A 1 121 ? 2.137 11.554 -6.315 1.00 88.25 121 ASP A C 1
ATOM 1041 O O . ASP A 1 121 ? 1.709 11.218 -7.432 1.00 88.25 121 ASP A O 1
ATOM 1045 N N . LEU A 1 122 ? 2.107 12.818 -5.886 1.00 87.19 122 LEU A N 1
ATOM 1046 C CA . LEU A 1 122 ? 1.643 13.950 -6.688 1.00 87.19 122 LEU A CA 1
ATOM 1047 C C . LEU A 1 122 ? 2.540 14.191 -7.910 1.00 87.19 122 LEU A C 1
ATOM 1049 O O . LEU A 1 122 ? 2.026 14.420 -9.004 1.00 87.19 122 LEU A O 1
ATOM 1053 N N . ASP A 1 123 ? 3.853 14.019 -7.751 1.00 88.88 123 ASP A N 1
ATOM 1054 C CA . ASP A 1 123 ? 4.855 14.126 -8.820 1.00 88.88 123 ASP A CA 1
ATOM 1055 C C . ASP A 1 123 ? 4.907 12.884 -9.731 1.00 88.88 123 ASP A C 1
ATOM 1057 O O . ASP A 1 123 ? 5.707 12.790 -10.673 1.00 88.88 123 ASP A O 1
ATOM 1061 N N . ARG A 1 124 ? 4.008 11.923 -9.489 1.00 90.94 124 ARG A N 1
ATOM 1062 C CA . ARG A 1 124 ? 3.862 10.665 -10.224 1.00 90.94 124 ARG A CA 1
ATOM 1063 C C . ARG A 1 124 ? 5.105 9.779 -10.147 1.00 90.94 124 ARG A C 1
ATOM 1065 O O . ARG A 1 124 ? 5.340 8.984 -11.063 1.00 90.94 124 ARG A O 1
ATOM 1072 N N . PHE A 1 125 ? 5.873 9.861 -9.068 1.00 89.94 125 PHE A N 1
ATOM 1073 C CA . PHE A 1 125 ? 6.845 8.843 -8.693 1.00 89.94 125 PHE A CA 1
ATOM 1074 C C . PHE A 1 125 ? 6.177 7.730 -7.883 1.00 89.94 125 PHE A C 1
ATOM 1076 O O . PHE A 1 125 ? 5.132 7.908 -7.260 1.00 89.94 125 PHE A O 1
ATOM 1083 N N . SER A 1 126 ? 6.769 6.537 -7.943 1.00 92.19 126 SER A N 1
ATOM 1084 C CA . SER A 1 126 ? 6.332 5.400 -7.137 1.00 92.19 126 SER A CA 1
ATOM 1085 C C . SER A 1 126 ? 7.153 5.327 -5.852 1.00 92.19 126 SER A C 1
ATOM 1087 O O . SER A 1 126 ? 8.353 5.048 -5.916 1.00 92.19 126 SER A O 1
ATOM 1089 N N . ASN A 1 127 ? 6.503 5.483 -4.706 1.00 91.19 127 ASN A N 1
ATOM 1090 C CA . ASN A 1 127 ? 7.098 5.268 -3.393 1.00 91.19 127 ASN A CA 1
ATOM 1091 C C . ASN A 1 127 ? 6.726 3.869 -2.908 1.00 91.19 127 ASN A C 1
ATOM 1093 O O . ASN A 1 127 ? 5.557 3.585 -2.648 1.00 91.19 127 ASN A O 1
ATOM 1097 N N . CYS A 1 128 ? 7.716 2.978 -2.857 1.00 91.31 128 CYS A N 1
ATOM 1098 C CA . CYS A 1 128 ? 7.519 1.564 -2.564 1.00 91.31 128 CYS A CA 1
ATOM 1099 C C . CYS A 1 128 ? 8.091 1.195 -1.198 1.00 91.31 128 CYS A C 1
ATOM 1101 O O . CYS A 1 128 ? 9.220 1.557 -0.873 1.00 91.31 128 CYS A O 1
ATOM 1103 N N . PHE A 1 129 ? 7.346 0.402 -0.438 1.00 89.81 129 PHE A N 1
ATOM 1104 C CA . PHE A 1 129 ? 7.766 -0.139 0.848 1.00 89.81 129 PHE A CA 1
ATOM 1105 C C . PHE A 1 129 ? 7.462 -1.632 0.918 1.00 89.81 129 PHE A C 1
ATOM 1107 O O . PHE A 1 129 ? 6.552 -2.134 0.255 1.00 89.81 129 PHE A O 1
ATOM 1114 N N . THR A 1 130 ? 8.271 -2.366 1.682 1.00 89.44 130 THR A N 1
ATOM 1115 C CA . THR A 1 130 ? 8.089 -3.810 1.856 1.00 89.44 130 THR A CA 1
ATOM 1116 C C . THR A 1 130 ? 6.712 -4.082 2.448 1.00 89.44 130 THR A C 1
ATOM 1118 O O . THR A 1 130 ? 6.359 -3.529 3.475 1.00 89.44 130 THR A O 1
ATOM 1121 N N . PHE A 1 131 ? 5.927 -4.951 1.835 1.00 88.31 131 PHE A N 1
ATOM 1122 C CA . PHE A 1 131 ? 4.607 -5.307 2.323 1.00 88.31 131 PHE A CA 1
ATOM 1123 C C . PHE A 1 131 ? 4.448 -6.818 2.231 1.00 88.31 131 PHE A C 1
ATOM 1125 O O . PHE A 1 131 ? 4.228 -7.389 1.168 1.00 88.31 131 PHE A O 1
ATOM 1132 N N . HIS A 1 132 ? 4.606 -7.497 3.362 1.00 84.19 132 HIS A N 1
ATOM 1133 C CA . HIS A 1 132 ? 4.438 -8.942 3.422 1.00 84.19 132 HIS A CA 1
ATOM 1134 C C . HIS A 1 132 ? 2.940 -9.287 3.400 1.00 84.19 132 HIS A C 1
ATOM 1136 O O . HIS A 1 132 ? 2.258 -9.185 4.422 1.00 84.19 132 HIS A O 1
ATOM 1142 N N . HIS A 1 133 ? 2.435 -9.679 2.227 1.00 83.06 133 HIS A N 1
ATOM 1143 C CA . HIS A 1 133 ? 1.016 -9.968 1.947 1.00 83.06 133 HIS A CA 1
ATOM 1144 C C . HIS A 1 133 ? 0.431 -11.158 2.732 1.00 83.06 133 HIS A C 1
ATOM 1146 O O . HIS A 1 133 ? -0.789 -11.304 2.849 1.00 83.06 133 HIS A O 1
ATOM 1152 N N . SER A 1 134 ? 1.305 -12.030 3.240 1.00 72.94 134 SER A N 1
ATOM 1153 C CA . SER A 1 134 ? 0.958 -13.241 3.987 1.00 72.94 134 SER A CA 1
ATOM 1154 C C . SER A 1 134 ? 1.151 -13.111 5.496 1.00 72.94 134 SER A C 1
ATOM 1156 O O . SER A 1 134 ? 0.964 -14.096 6.201 1.00 72.94 134 SER A O 1
ATOM 1158 N N . SER A 1 135 ? 1.567 -11.951 6.013 1.00 64.31 135 SER A N 1
ATOM 1159 C CA . SER A 1 135 ? 1.778 -11.821 7.454 1.00 64.31 135 SER A CA 1
ATOM 1160 C C . SER A 1 135 ? 0.453 -11.818 8.202 1.00 64.31 135 SER A C 1
ATOM 1162 O O . SER A 1 135 ? -0.320 -10.866 8.116 1.00 64.31 135 SER A O 1
ATOM 1164 N N . THR A 1 136 ? 0.255 -12.855 8.997 1.00 58.34 136 THR A N 1
ATOM 1165 C CA . THR A 1 136 ? -0.614 -12.860 10.168 1.00 58.34 136 THR A CA 1
ATOM 1166 C C . THR A 1 136 ? 0.301 -12.734 11.380 1.00 58.34 136 THR A C 1
ATOM 1168 O O . THR A 1 136 ? 1.243 -13.517 11.508 1.00 58.34 136 THR A O 1
ATOM 1171 N N . TYR A 1 137 ? 0.102 -11.722 12.224 1.00 56.34 137 TYR A N 1
ATOM 1172 C CA . TYR A 1 137 ? 0.828 -11.652 13.491 1.00 56.34 137 TYR A CA 1
ATOM 1173 C C . TYR A 1 137 ? 0.037 -12.483 14.501 1.00 56.34 137 TYR A C 1
ATOM 1175 O O . TYR A 1 137 ? -1.052 -12.099 14.921 1.00 56.34 137 TYR A O 1
ATOM 1183 N N . ASP A 1 138 ? 0.555 -13.674 14.780 1.00 55.03 138 ASP A N 1
ATOM 1184 C CA . ASP A 1 138 ? 0.010 -14.611 15.755 1.00 55.03 138 ASP A CA 1
ATOM 1185 C C . ASP A 1 138 ? 0.912 -14.558 16.994 1.00 55.03 138 ASP A C 1
ATOM 1187 O O . ASP A 1 138 ? 2.107 -14.853 16.912 1.00 55.03 138 ASP A O 1
ATOM 1191 N N . CYS A 1 139 ? 0.370 -14.108 18.124 1.00 54.41 139 CYS A N 1
ATOM 1192 C CA . CYS A 1 139 ? 1.082 -14.125 19.398 1.00 54.41 139 CYS A CA 1
ATOM 1193 C C . CYS A 1 139 ? 0.868 -15.503 20.029 1.00 54.41 139 CYS A C 1
ATOM 1195 O O . CYS A 1 139 ? -0.013 -15.685 20.865 1.00 54.41 139 CYS A O 1
ATOM 1197 N N . GLN A 1 140 ? 1.669 -16.480 19.591 1.00 51.28 140 GLN A N 1
ATOM 1198 C CA . GLN A 1 140 ? 1.483 -17.898 19.933 1.00 51.28 140 GLN A CA 1
ATOM 1199 C C . GLN A 1 140 ? 1.510 -18.200 21.438 1.00 51.28 140 GLN A C 1
ATOM 1201 O O . GLN A 1 140 ? 0.900 -19.175 21.869 1.00 51.28 140 GLN A O 1
ATOM 1206 N N . ASP A 1 141 ? 2.157 -17.358 22.245 1.00 52.41 141 ASP A N 1
ATOM 1207 C CA . ASP A 1 141 ? 2.295 -17.588 23.687 1.00 52.41 141 ASP A CA 1
ATOM 1208 C C . ASP A 1 141 ? 1.074 -17.133 24.517 1.00 52.41 141 ASP A C 1
ATOM 1210 O O . ASP A 1 141 ? 1.059 -17.354 25.723 1.00 52.41 141 ASP A O 1
ATOM 1214 N N . HIS A 1 142 ? 0.070 -16.479 23.912 1.00 55.75 142 HIS A N 1
ATOM 1215 C CA . HIS A 1 142 ? -1.072 -15.868 24.623 1.00 55.75 142 HIS A CA 1
ATOM 1216 C C . HIS A 1 142 ? -2.412 -16.134 23.910 1.00 55.75 142 HIS A C 1
ATOM 1218 O O . HIS A 1 142 ? -3.207 -15.221 23.676 1.00 55.75 142 HIS A O 1
ATOM 1224 N N . ASN A 1 143 ? -2.673 -17.385 23.516 1.00 57.12 143 ASN A N 1
ATOM 1225 C CA . ASN A 1 143 ? -3.962 -17.751 22.926 1.00 57.12 143 ASN A CA 1
ATOM 1226 C C . ASN A 1 143 ? -5.020 -18.016 24.016 1.00 57.12 143 ASN A C 1
ATOM 1228 O O . ASN A 1 143 ? -5.399 -19.158 24.259 1.00 57.12 143 ASN A O 1
ATOM 1232 N N . ASP A 1 144 ? -5.523 -16.950 24.644 1.00 61.22 144 ASP A N 1
ATOM 1233 C CA . ASP A 1 144 ? -6.623 -17.007 25.630 1.00 61.22 144 ASP A CA 1
ATOM 1234 C C . ASP A 1 144 ? -8.005 -17.248 24.982 1.00 61.22 144 ASP A C 1
ATOM 1236 O O . ASP A 1 144 ? -9.055 -17.130 25.616 1.00 61.22 144 ASP A O 1
ATOM 1240 N N . CYS A 1 145 ? -8.035 -17.549 23.684 1.00 59.78 145 CYS A N 1
ATOM 1241 C CA . CYS A 1 145 ? -9.263 -17.731 22.936 1.00 59.78 145 CYS A CA 1
ATOM 1242 C C . CYS A 1 145 ? -9.869 -19.125 23.181 1.00 59.78 145 CYS A C 1
ATOM 1244 O O . CYS A 1 145 ? -9.334 -20.152 22.766 1.00 59.78 145 CYS A O 1
ATOM 1246 N N . GLU A 1 146 ? -11.039 -19.161 23.822 1.00 58.03 146 GLU A N 1
ATOM 1247 C CA . GLU A 1 146 ? -11.801 -20.395 24.045 1.00 58.03 146 GLU A CA 1
ATOM 1248 C C . GLU A 1 146 ? -12.395 -20.974 22.737 1.00 58.03 146 GLU A C 1
ATOM 1250 O O . GLU A 1 146 ? -12.464 -20.308 21.702 1.00 58.03 146 GLU A O 1
ATOM 1255 N N . ASN A 1 147 ? -12.875 -22.225 22.785 1.00 60.69 147 ASN A N 1
ATOM 1256 C CA . ASN A 1 147 ? -13.590 -22.918 21.693 1.00 60.69 147 ASN A CA 1
ATOM 1257 C C . ASN A 1 147 ? -12.798 -23.110 20.385 1.00 60.69 147 ASN A C 1
ATOM 1259 O O . ASN A 1 147 ? -13.375 -23.089 19.300 1.00 60.69 147 ASN A O 1
ATOM 1263 N N . GLY A 1 148 ? -11.480 -23.307 20.473 1.00 56.94 148 GLY A N 1
ATOM 1264 C CA . GLY A 1 148 ? -10.625 -23.423 19.284 1.00 56.94 148 GLY A CA 1
ATOM 1265 C C . GLY A 1 148 ? -10.404 -22.082 18.583 1.00 56.94 148 GLY A C 1
ATOM 1266 O O . GLY A 1 148 ? -10.038 -22.050 17.410 1.00 56.94 148 GLY A O 1
ATOM 1267 N N . GLY A 1 149 ? -10.652 -20.983 19.301 1.00 54.62 149 GLY A N 1
ATOM 1268 C CA . GLY A 1 149 ? -10.389 -19.645 18.825 1.00 54.62 149 GLY A CA 1
ATOM 1269 C C . GLY A 1 149 ? -8.895 -19.400 18.583 1.00 54.62 149 GLY A C 1
ATOM 1270 O O . GLY A 1 149 ? -8.049 -19.869 19.342 1.00 54.62 149 GLY A O 1
ATOM 1271 N N . GLN A 1 150 ? -8.563 -18.648 17.539 1.00 57.84 150 GLN A N 1
ATOM 1272 C CA . GLN A 1 150 ? -7.219 -18.134 17.289 1.00 57.84 150 GLN A CA 1
ATOM 1273 C C . GLN A 1 150 ? -7.150 -16.643 17.613 1.00 57.84 150 GLN A C 1
ATOM 1275 O O . GLN A 1 150 ? -8.049 -15.875 17.247 1.00 57.84 150 GLN A O 1
ATOM 1280 N N . TYR A 1 151 ? -6.071 -16.256 18.287 1.00 63.66 151 TYR A N 1
ATOM 1281 C CA . TYR A 1 151 ? -5.749 -14.884 18.646 1.00 63.66 151 TYR A CA 1
ATOM 1282 C C . TYR A 1 151 ? -5.288 -14.094 17.418 1.00 63.66 151 TYR A C 1
ATOM 1284 O O . TYR A 1 151 ? -4.266 -14.399 16.807 1.00 63.66 151 TYR A O 1
ATOM 1292 N N . PHE A 1 152 ? -6.031 -13.050 17.047 1.00 59.91 152 PHE A N 1
ATOM 1293 C CA . PHE A 1 152 ? -5.594 -12.110 16.019 1.00 59.91 152 PHE A CA 1
ATOM 1294 C C . PHE A 1 152 ? -5.132 -10.807 16.663 1.00 59.91 152 PHE A C 1
ATOM 1296 O O . PHE A 1 152 ? -5.948 -10.051 17.201 1.00 59.91 152 PHE A O 1
ATOM 1303 N N . GLN A 1 153 ? -3.841 -10.498 16.531 1.00 60.88 153 GLN A N 1
ATOM 1304 C CA . GLN A 1 153 ? -3.317 -9.187 16.882 1.00 60.88 153 GLN A CA 1
ATOM 1305 C C . GLN A 1 153 ? -2.658 -8.513 15.690 1.00 60.88 153 GLN A C 1
ATOM 1307 O O . GLN A 1 153 ? -2.007 -9.119 14.852 1.00 60.88 153 GLN A O 1
ATOM 1312 N N . GLY A 1 154 ? -2.889 -7.211 15.582 1.00 55.53 154 GLY A N 1
ATOM 1313 C CA . GLY A 1 154 ? -2.508 -6.428 14.419 1.00 55.53 154 GLY A CA 1
ATOM 1314 C C . GLY A 1 154 ? -1.054 -6.014 14.318 1.00 55.53 154 GLY A C 1
ATOM 1315 O O . GLY A 1 154 ? -0.653 -5.496 13.275 1.00 55.53 154 GLY A O 1
ATOM 1316 N N . ASN A 1 155 ? -0.304 -6.142 15.406 1.00 60.56 155 ASN A N 1
ATOM 1317 C CA . ASN A 1 155 ? 1.013 -5.548 15.578 1.00 60.56 155 ASN A CA 1
ATOM 1318 C C . ASN A 1 155 ? 2.077 -6.644 15.712 1.00 60.56 155 ASN A C 1
ATOM 1320 O O . ASN A 1 155 ? 1.802 -7.714 16.241 1.00 60.56 155 ASN A O 1
ATOM 1324 N N . ALA A 1 156 ? 3.296 -6.350 15.260 1.00 54.44 156 ALA A N 1
ATOM 1325 C CA . ALA A 1 156 ? 4.453 -7.224 15.421 1.00 54.44 156 ALA A CA 1
ATOM 1326 C C . ALA A 1 156 ? 4.913 -7.347 16.886 1.00 54.44 156 ALA A C 1
ATOM 1328 O O . ALA A 1 156 ? 5.547 -8.336 17.240 1.00 54.44 156 ALA A O 1
ATOM 1329 N N . THR A 1 157 ? 4.605 -6.355 17.729 1.00 53.94 157 THR A N 1
ATOM 1330 C CA . THR A 1 157 ? 4.903 -6.392 19.166 1.00 53.94 157 THR A CA 1
ATOM 1331 C C . THR A 1 157 ? 3.688 -6.899 19.937 1.00 53.94 157 THR A C 1
ATOM 1333 O O . THR A 1 157 ? 2.669 -6.207 19.994 1.00 53.94 157 THR A O 1
ATOM 1336 N N . CYS A 1 158 ? 3.809 -8.078 20.551 1.00 53.12 158 CYS A N 1
ATOM 1337 C CA . CYS A 1 158 ? 2.807 -8.591 21.484 1.00 53.12 158 CYS A CA 1
ATOM 1338 C C . CYS A 1 158 ? 2.845 -7.758 22.785 1.00 53.12 158 CYS A C 1
ATOM 1340 O O . CYS A 1 158 ? 3.937 -7.458 23.282 1.00 53.12 158 CYS A O 1
ATOM 1342 N N . PRO A 1 159 ? 1.697 -7.341 23.346 1.00 50.09 159 PRO A N 1
ATOM 1343 C CA . PRO A 1 159 ? 1.646 -6.637 24.613 1.00 50.09 159 PRO A CA 1
ATOM 1344 C C . PRO A 1 159 ? 2.141 -7.578 25.709 1.00 50.09 159 PRO A C 1
ATOM 1346 O O . PRO A 1 159 ? 1.674 -8.703 25.841 1.00 50.09 159 PRO A O 1
ATOM 1349 N N . SER A 1 160 ? 3.093 -7.109 26.507 1.00 42.47 160 SER A N 1
ATOM 1350 C CA . SER A 1 160 ? 3.736 -7.879 27.575 1.00 42.47 160 SER A CA 1
ATOM 1351 C C . SER A 1 160 ? 2.909 -7.967 28.865 1.00 42.47 160 SER A C 1
ATOM 1353 O O . SER A 1 160 ? 3.421 -8.428 29.883 1.00 42.47 160 SER A O 1
ATOM 1355 N N . VAL A 1 161 ? 1.654 -7.500 28.856 1.00 43.03 161 VAL A N 1
ATOM 1356 C CA . VAL A 1 161 ? 0.819 -7.393 30.060 1.00 43.03 161 VAL A CA 1
ATOM 1357 C C . VAL A 1 161 ? -0.557 -8.010 29.825 1.00 43.03 161 VAL A C 1
ATOM 1359 O O . VAL A 1 161 ? -1.387 -7.475 29.091 1.00 43.03 161 VAL A O 1
ATOM 1362 N N . MET A 1 162 ? -0.768 -9.147 30.482 1.00 35.22 162 MET A N 1
ATOM 1363 C CA . MET A 1 162 ? -2.047 -9.826 30.664 1.00 35.22 162 MET A CA 1
ATOM 1364 C C . MET A 1 162 ? -2.913 -8.977 31.604 1.00 35.22 162 MET A C 1
ATOM 1366 O O . MET A 1 162 ? -2.538 -8.774 32.760 1.00 35.22 162 MET A O 1
ATOM 1370 N N . TYR A 1 163 ? -4.050 -8.461 31.132 1.00 38.59 163 TYR A N 1
ATOM 1371 C CA . TYR A 1 163 ? -5.055 -7.869 32.017 1.00 38.59 163 TYR A CA 1
ATOM 1372 C C . TYR A 1 163 ? -6.241 -8.818 32.157 1.00 38.59 163 TYR A C 1
ATOM 1374 O O . TYR A 1 163 ? -6.839 -9.261 31.180 1.00 38.59 163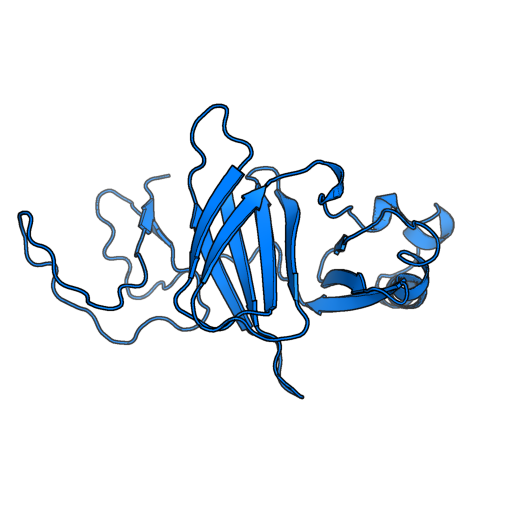 TYR A O 1
ATOM 1382 N N . GLU A 1 164 ? -6.533 -9.121 33.415 1.00 30.09 164 GLU A N 1
ATOM 1383 C CA . GLU A 1 164 ? -7.605 -9.967 33.918 1.00 30.09 164 GLU A CA 1
ATOM 1384 C C . GLU A 1 164 ? -8.967 -9.528 33.350 1.00 30.09 164 GLU A C 1
ATOM 1386 O O . GLU A 1 164 ? -9.419 -8.399 33.555 1.00 30.09 164 GLU A O 1
ATOM 1391 N N . PHE A 1 165 ? -9.629 -10.428 32.617 1.00 32.28 165 PHE A N 1
ATOM 1392 C CA . PHE A 1 165 ? -11.016 -10.263 32.189 1.00 32.28 165 PHE A CA 1
ATOM 1393 C C . PHE A 1 165 ? -11.916 -10.185 33.432 1.00 32.28 165 PHE A C 1
ATOM 1395 O O . PHE A 1 165 ? -12.299 -11.205 34.010 1.00 32.28 165 PHE A O 1
ATOM 1402 N N . VAL A 1 166 ? -12.301 -8.975 33.844 1.00 28.52 166 VAL A N 1
ATOM 1403 C CA . VAL A 1 166 ? -13.398 -8.819 34.802 1.00 28.52 166 VAL A CA 1
ATOM 1404 C C . VAL A 1 166 ? -14.693 -9.184 34.083 1.00 28.52 166 VAL A C 1
ATOM 1406 O O . VAL A 1 166 ? -15.126 -8.519 33.140 1.00 28.52 166 VAL A O 1
ATOM 1409 N N . ARG A 1 167 ? -15.304 -10.284 34.531 1.00 29.25 167 ARG A N 1
ATOM 1410 C CA . ARG A 1 167 ? -16.654 -10.691 34.145 1.00 29.25 167 ARG A CA 1
ATOM 1411 C C . ARG A 1 167 ? -17.639 -9.546 34.409 1.00 29.25 167 ARG A C 1
ATOM 1413 O O . ARG A 1 167 ? -17.698 -9.033 35.519 1.00 29.25 167 ARG A O 1
ATOM 1420 N N . ASN A 1 168 ? -18.504 -9.322 33.422 1.00 26.72 168 ASN A N 1
ATOM 1421 C CA . ASN A 1 168 ? -19.832 -8.711 33.511 1.00 26.72 168 ASN A CA 1
ATOM 1422 C C . ASN A 1 168 ? -19.975 -7.172 33.588 1.00 26.72 168 ASN A C 1
ATOM 1424 O O . ASN A 1 168 ? -19.646 -6.532 34.576 1.00 26.72 168 ASN A O 1
ATOM 1428 N N . VAL A 1 169 ? -20.707 -6.687 32.569 1.00 28.28 169 VAL A N 1
ATOM 1429 C CA . VAL A 1 169 ? -21.757 -5.645 32.574 1.00 28.28 169 VAL A CA 1
ATOM 1430 C C . VAL A 1 169 ? -21.319 -4.173 32.643 1.00 28.28 169 VAL A C 1
ATOM 1432 O O . VAL A 1 169 ? -20.881 -3.671 33.666 1.00 28.28 169 VAL A O 1
ATOM 1435 N N . ILE A 1 170 ? -21.560 -3.491 31.510 1.00 38.19 170 ILE A N 1
ATOM 1436 C CA . ILE A 1 170 ? -21.929 -2.073 31.321 1.00 38.19 170 ILE A CA 1
ATOM 1437 C C . ILE A 1 170 ? -21.396 -1.112 32.395 1.00 38.19 170 ILE A C 1
ATOM 1439 O O . ILE A 1 170 ? -22.017 -0.954 33.437 1.00 38.19 170 ILE A O 1
ATOM 1443 N N . THR A 1 171 ? -20.332 -0.369 32.084 1.00 23.05 171 THR A N 1
ATOM 1444 C CA . THR A 1 171 ? -20.200 1.058 32.440 1.00 23.05 171 THR A CA 1
ATOM 1445 C C . THR A 1 171 ? -19.059 1.703 31.652 1.00 23.05 171 THR A C 1
ATOM 1447 O O . THR A 1 171 ? -17.999 1.117 31.447 1.00 23.05 171 THR A O 1
ATOM 1450 N N . GLU A 1 172 ? -19.308 2.921 31.174 1.00 37.03 172 GLU A N 1
ATOM 1451 C CA . GLU A 1 172 ? -18.350 3.788 30.493 1.00 37.03 172 GLU A CA 1
ATOM 1452 C C . GLU A 1 172 ? -17.124 4.071 31.377 1.00 37.03 172 GLU A C 1
ATOM 1454 O O . GLU A 1 172 ? -17.248 4.645 32.460 1.00 37.03 172 GLU A O 1
ATOM 1459 N N . ARG A 1 173 ? -15.921 3.746 30.891 1.00 22.12 173 ARG A N 1
ATOM 1460 C CA . ARG A 1 173 ? -14.698 4.474 31.253 1.00 22.12 173 ARG A CA 1
ATOM 1461 C C . ARG A 1 173 ? -13.617 4.291 30.197 1.00 22.12 173 ARG A C 1
ATOM 1463 O O . ARG A 1 173 ? -13.282 3.177 29.807 1.00 22.12 173 ARG A O 1
ATOM 1470 N N . SER A 1 174 ? -13.079 5.423 29.754 1.00 33.06 174 SER A N 1
ATOM 1471 C CA . SER A 1 174 ? -11.969 5.539 28.816 1.00 33.06 174 SER A CA 1
ATOM 1472 C C . SER A 1 174 ? -10.716 4.850 29.358 1.00 33.06 174 SER A C 1
ATOM 1474 O O . SER A 1 174 ? -10.083 5.342 30.293 1.00 33.06 174 SER A O 1
ATOM 1476 N N . VAL A 1 175 ? -10.325 3.745 28.737 1.00 25.47 175 VAL A N 1
ATOM 1477 C CA . VAL A 1 175 ? -8.964 3.213 28.809 1.00 25.47 175 VAL A CA 1
ATOM 1478 C C . VAL A 1 175 ? -8.585 2.833 27.381 1.00 25.47 175 VAL A C 1
ATOM 1480 O O . VAL A 1 175 ? -9.406 2.291 26.642 1.00 25.47 175 VAL A O 1
ATOM 1483 N N . ASN A 1 176 ? -7.377 3.208 26.960 1.00 32.06 176 ASN A N 1
ATOM 1484 C CA . ASN A 1 176 ? -6.820 2.893 25.646 1.00 32.06 176 ASN A CA 1
ATOM 1485 C C . ASN A 1 176 ? -6.762 1.370 25.459 1.00 32.06 176 ASN A C 1
ATOM 1487 O O . ASN A 1 176 ? -5.807 0.726 25.884 1.00 32.06 176 ASN A O 1
ATOM 1491 N N . PHE A 1 177 ? -7.784 0.797 24.832 1.00 37.78 177 PHE A N 1
ATOM 1492 C CA . PHE A 1 177 ? -7.837 -0.625 24.519 1.00 37.78 177 PHE A CA 1
ATOM 1493 C C . PHE A 1 177 ? -7.488 -0.841 23.046 1.00 37.78 177 PHE A C 1
ATOM 1495 O O . PHE A 1 177 ? -8.199 -0.376 22.154 1.00 37.78 177 PHE A O 1
ATOM 1502 N N . GLN A 1 178 ? -6.411 -1.584 22.777 1.00 40.31 178 GLN A N 1
ATOM 1503 C CA . GLN A 1 178 ? -6.270 -2.268 21.493 1.00 40.31 178 GLN A CA 1
ATOM 1504 C C . GLN A 1 178 ? -7.251 -3.454 21.492 1.00 40.31 178 GLN A C 1
ATOM 1506 O O . GLN A 1 178 ? -7.161 -4.300 22.383 1.00 40.31 178 GLN A O 1
ATOM 1511 N N . PRO A 1 179 ? -8.209 -3.529 20.552 1.00 41.81 179 PRO A N 1
ATOM 1512 C CA . PRO A 1 179 ? -9.198 -4.599 20.548 1.00 41.81 179 PRO A CA 1
ATOM 1513 C C . PRO A 1 179 ? -8.537 -5.942 20.212 1.00 41.81 179 PRO A C 1
ATOM 1515 O O . PRO A 1 179 ? -7.965 -6.109 19.135 1.00 41.81 179 PRO A O 1
ATOM 1518 N N . VAL A 1 180 ? -8.639 -6.894 21.139 1.00 48.19 180 VAL A N 1
ATOM 1519 C CA . VAL A 1 180 ? -8.301 -8.311 20.939 1.00 48.19 180 VAL A CA 1
ATOM 1520 C C . VAL A 1 180 ? -9.469 -8.994 20.230 1.00 48.19 180 VAL A C 1
ATOM 1522 O O . VAL A 1 180 ? -10.625 -8.765 20.594 1.00 48.19 180 VAL A O 1
ATOM 1525 N N . VAL A 1 181 ? -9.197 -9.824 19.218 1.00 54.84 181 VAL A N 1
ATOM 1526 C CA . VAL A 1 181 ? -10.251 -10.536 18.479 1.00 54.84 181 VAL A CA 1
ATOM 1527 C C . VAL A 1 181 ? -9.915 -12.024 18.360 1.00 54.84 181 VAL A C 1
ATOM 1529 O O . VAL A 1 181 ? -8.886 -12.381 17.792 1.00 54.84 181 VAL A O 1
ATOM 1532 N N . CYS A 1 182 ? -10.803 -12.876 18.879 1.00 47.47 182 CYS A N 1
ATOM 1533 C CA . CYS A 1 182 ? -10.712 -14.339 18.823 1.00 47.47 182 CYS A CA 1
ATOM 1534 C C . CYS A 1 182 ? -11.577 -14.920 17.690 1.00 47.47 182 CYS A C 1
ATOM 1536 O O . CYS A 1 182 ? -12.718 -14.482 17.509 1.00 47.47 182 CYS A O 1
ATOM 1538 N N . PHE A 1 183 ? -11.072 -15.926 16.960 1.00 52.34 183 PHE A N 1
ATOM 1539 C CA . PHE A 1 183 ? -11.774 -16.563 15.826 1.00 52.34 183 PHE A CA 1
ATOM 1540 C C . PHE A 1 183 ? -11.814 -18.085 15.873 1.00 52.34 183 PHE A C 1
ATOM 1542 O O . PHE A 1 183 ? -10.760 -18.703 15.859 1.00 52.34 183 PHE A O 1
ATOM 1549 N N . VAL A 1 184 ? -13.004 -18.686 15.789 1.00 38.62 184 VAL A N 1
ATOM 1550 C CA . VAL A 1 184 ? -13.170 -20.125 15.515 1.00 38.62 184 VAL A CA 1
ATOM 1551 C C . VAL A 1 184 ? -13.189 -20.332 13.995 1.00 38.62 184 VAL A C 1
ATOM 1553 O O . VAL A 1 184 ? -14.007 -19.708 13.315 1.00 38.62 184 VAL A O 1
ATOM 1556 N N . THR A 1 185 ? -12.262 -21.135 13.464 1.00 45.19 185 THR A N 1
ATOM 1557 C CA . THR A 1 185 ? -12.193 -21.510 12.036 1.00 45.19 185 THR A CA 1
ATOM 1558 C C . THR A 1 185 ? -13.199 -22.589 11.676 1.00 45.19 185 THR A C 1
ATOM 1560 O O . THR A 1 185 ? -13.294 -23.556 12.464 1.00 45.19 185 THR A O 1
#

Radius of gyration: 18.68 Å; chains: 1; bounding box: 40×38×57 Å

Sequence (185 aa):
MFIHFITVFENVQHQRITTLKKMKYDESTIELFVTHSFHIVIGELLNKSYYLLVSREASIESEYIQTEFLPNHRCIFVRELLNKTFRSYPRLRRIKYYPLLCRKNQQLKCFYDENYMCICDLDRFSNCFTFHHSSTYDCQDHNDCENGGQYFQGNATCPSVMYEFVRNVITERSVNFQPVVCFVT

Foldseek 3Di:
DKKWFWADDPPDAIFIFIDDDDDDPPDQKDKDWDQAWGAWIWDADPVRWIFTFGHHPDIDRTDTDITGPDPLRIAAEVLVQDDPVLNPDDPVSNVVCQQVSQVVDVSHQWYDYCFWTWGQDPVSGTDIHGDHSPDFQFPPVDQPAPPQWGKGGGGVDDDPDDDDPDDDDDDDDDDDDDDIDIDDD